Protein AF-A0A9P7CVT8-F1 (afdb_monomer)

InterPro domains:
  IPR009027 Large ribosomal subunit protein bL9/RNase H1, N-terminal [SSF55658] (96-140)
  IPR011320 Ribonuclease H1, N-terminal [PF01693] (97-140)
  IPR037056 Ribonuclease H1, N-terminal domain superfamily [G3DSA:3.40.970.10] (96-141)

Organism: NCBI:txid48579

Secondary structure (DSSP, 8-state):
------PPTT----EEEEESSSS-EEESSPPP---STTS-S--EEEEESSHHHHHHHHGGGGGGGG--TT--HHHHHHHHHT-HHHHHTTTTT-S-EEEEEESSS-EEESSHHHHHHHHTT-SS-EEEEESSHHHHHHHHHTTTTHHHHHHHHHHHHH--PPP--------------------------------------------PPPPP-PPP---------S--PPP-----------SS--PPP------SSS----EEEEETTEEEEEESSPPP----------HHHHHHHHHTTB-HHHHHHHHHHHHH-SSHHHHHHHHHTTT--HHHHHHHHHHHHHHHHHHT-----

Mean predicted aligned error: 20.89 Å

Radius of gyration: 31.44 Å; Cα contacts (8 Å, |Δi|>4): 398; chains: 1; bounding box: 94×64×88 Å

Nearest PDB structures (foldseek):
  3bsu-assembly2_H  TM=9.557E-01  e=1.900E-02  Homo sapiens
  3bsu-assembly2_G  TM=9.493E-01  e=2.014E-02  Homo sapiens
  3bsu-assembly2_F  TM=9.639E-01  e=2.542E-02  Homo sapiens
  3bsu-assembly1_B  TM=9.498E-01  e=2.398E-02  Homo sapiens

Structure (mmCIF, N/CA/C/O backbone):
data_AF-A0A9P7CVT8-F1
#
_entry.id   AF-A0A9P7CVT8-F1
#
loop_
_atom_site.group_PDB
_atom_site.id
_atom_site.type_symbol
_atom_site.label_atom_id
_atom_site.label_alt_id
_atom_site.label_comp_id
_atom_site.label_asym_id
_atom_site.label_entity_id
_atom_site.label_seq_id
_atom_site.pdbx_PDB_ins_code
_atom_site.Cartn_x
_atom_site.Cartn_y
_atom_site.Cartn_z
_atom_site.occupancy
_atom_site.B_iso_or_equiv
_atom_site.auth_seq_id
_atom_site.auth_comp_id
_atom_site.auth_asym_id
_atom_site.auth_atom_id
_atom_site.pdbx_PDB_model_num
ATOM 1 N N . MET A 1 1 ? -44.398 -5.226 -14.275 1.00 36.09 1 MET A N 1
ATOM 2 C CA . MET A 1 1 ? -43.594 -6.266 -13.594 1.00 36.09 1 MET A CA 1
ATOM 3 C C . MET A 1 1 ? -42.337 -5.611 -13.057 1.00 36.09 1 MET A C 1
ATOM 5 O O . MET A 1 1 ? -41.689 -4.913 -13.824 1.00 36.09 1 MET A O 1
ATOM 9 N N . ALA A 1 2 ? -42.010 -5.803 -11.779 1.00 33.91 2 ALA A N 1
ATOM 10 C CA . ALA A 1 2 ? -40.713 -5.409 -11.232 1.00 33.91 2 ALA A CA 1
ATOM 11 C C . ALA A 1 2 ? -39.779 -6.625 -11.277 1.00 33.91 2 ALA A C 1
ATOM 13 O O . ALA A 1 2 ? -40.124 -7.675 -10.735 1.00 33.91 2 ALA A O 1
ATOM 14 N N . LEU A 1 3 ? -38.627 -6.501 -11.938 1.00 33.94 3 LEU A N 1
ATOM 15 C CA . LEU A 1 3 ? -37.598 -7.539 -11.942 1.00 33.94 3 LEU A CA 1
ATOM 16 C C . LEU A 1 3 ? -36.648 -7.293 -10.770 1.00 33.94 3 LEU A C 1
ATOM 18 O O . LEU A 1 3 ? -35.785 -6.423 -10.832 1.00 33.94 3 LEU A O 1
ATOM 22 N N . ALA A 1 4 ? -36.829 -8.054 -9.692 1.00 38.47 4 ALA A N 1
ATOM 23 C CA . ALA A 1 4 ? -35.904 -8.051 -8.568 1.00 38.47 4 ALA A CA 1
ATOM 24 C C . ALA A 1 4 ? -34.605 -8.769 -8.970 1.00 38.47 4 ALA A C 1
ATOM 26 O O . ALA A 1 4 ? -34.565 -9.996 -9.059 1.00 38.47 4 ALA A O 1
ATOM 27 N N . THR A 1 5 ? -33.540 -8.008 -9.220 1.00 38.12 5 THR A N 1
ATOM 28 C CA . THR A 1 5 ? -32.198 -8.554 -9.456 1.00 38.12 5 THR A CA 1
ATOM 29 C C . THR A 1 5 ? -31.646 -9.138 -8.158 1.00 38.12 5 THR A C 1
ATOM 31 O O . THR A 1 5 ? -31.283 -8.400 -7.243 1.00 38.12 5 THR A O 1
ATOM 34 N N . SER A 1 6 ? -31.591 -10.465 -8.062 1.00 38.94 6 SER A N 1
ATOM 35 C CA . SER A 1 6 ? -31.061 -11.166 -6.892 1.00 38.94 6 SER A CA 1
ATOM 36 C C . SER A 1 6 ? -29.534 -11.062 -6.825 1.00 38.94 6 SER A C 1
ATOM 38 O O . SER A 1 6 ? -28.833 -11.771 -7.549 1.00 38.94 6 SER A O 1
ATOM 40 N N . THR A 1 7 ? -29.017 -10.208 -5.941 1.00 38.16 7 THR A N 1
ATOM 41 C CA . THR A 1 7 ? -27.579 -10.113 -5.648 1.00 38.16 7 THR A CA 1
ATOM 42 C C . THR A 1 7 ? -27.036 -11.467 -5.161 1.00 38.16 7 THR A C 1
ATOM 44 O O . THR A 1 7 ? -27.654 -12.076 -4.279 1.00 38.16 7 THR A O 1
ATOM 47 N N . PRO A 1 8 ? -25.897 -11.963 -5.683 1.00 37.97 8 PRO A N 1
ATOM 48 C CA . PRO A 1 8 ? -25.290 -13.193 -5.186 1.00 37.97 8 PRO A CA 1
ATOM 49 C C . PRO A 1 8 ? -24.814 -13.009 -3.738 1.00 37.97 8 PRO A C 1
ATOM 51 O O . PRO A 1 8 ? -24.052 -12.095 -3.429 1.00 37.97 8 PRO A O 1
ATOM 54 N N . ARG A 1 9 ? -25.251 -13.894 -2.835 1.00 42.84 9 ARG A N 1
ATOM 55 C CA . ARG A 1 9 ? -24.761 -13.926 -1.449 1.00 42.84 9 ARG A CA 1
ATOM 56 C C . ARG A 1 9 ? -23.366 -14.552 -1.429 1.00 42.84 9 ARG A C 1
ATOM 58 O O . ARG A 1 9 ? -23.237 -15.713 -1.803 1.00 42.84 9 ARG A O 1
ATOM 65 N N . GLY A 1 10 ? -22.354 -13.831 -0.951 1.00 44.53 10 GLY A N 1
ATOM 66 C CA . GLY A 1 10 ? -21.034 -14.424 -0.702 1.00 44.53 10 GLY A CA 1
ATOM 67 C C . GLY A 1 10 ? -19.908 -13.424 -0.462 1.00 44.53 10 GLY A C 1
ATOM 68 O O . GLY A 1 10 ? -19.069 -13.664 0.398 1.00 44.53 10 GLY A O 1
ATOM 69 N N . GLN A 1 11 ? -19.911 -12.292 -1.168 1.00 47.41 11 GLN A N 1
ATOM 70 C CA . GLN A 1 11 ? -18.905 -11.246 -0.991 1.00 47.41 11 GLN A CA 1
ATOM 71 C C . GLN A 1 11 ? -19.427 -10.191 -0.010 1.00 47.41 11 GLN A C 1
ATOM 73 O O . GLN A 1 11 ? -20.501 -9.627 -0.218 1.00 47.41 11 GLN A O 1
ATOM 78 N N . SER A 1 12 ? -18.694 -9.939 1.073 1.00 58.69 12 SER A N 1
ATOM 79 C CA . SER A 1 12 ? -18.929 -8.779 1.931 1.00 58.69 12 SER A CA 1
ATOM 80 C C . SER A 1 12 ? -18.428 -7.524 1.215 1.00 58.69 12 SER A C 1
ATOM 82 O O . SER A 1 12 ? -17.245 -7.430 0.892 1.00 58.69 12 SER A O 1
ATOM 84 N N . ASP A 1 13 ? -19.316 -6.552 0.980 1.00 81.00 13 ASP A N 1
ATOM 85 C CA . ASP A 1 13 ? -18.962 -5.224 0.454 1.00 81.00 13 ASP A CA 1
ATOM 86 C C . ASP A 1 13 ? -18.220 -4.409 1.535 1.00 81.00 13 ASP A C 1
ATOM 88 O O . ASP A 1 13 ? -18.741 -3.455 2.121 1.00 81.00 13 ASP A O 1
ATOM 92 N N . VAL A 1 14 ? -16.984 -4.812 1.837 1.00 91.75 14 VAL A N 1
ATOM 93 C CA . VAL A 1 14 ? -16.079 -4.062 2.711 1.00 91.75 14 VAL A CA 1
ATOM 94 C C . VAL A 1 14 ? -15.656 -2.761 2.037 1.00 91.75 14 VAL A C 1
ATOM 96 O O . VAL A 1 14 ? -15.278 -2.720 0.869 1.00 91.75 14 VAL A O 1
ATOM 99 N N . HIS A 1 15 ? -15.719 -1.681 2.803 1.00 96.19 15 HIS A N 1
ATOM 100 C CA . HIS A 1 15 ? -15.346 -0.341 2.379 1.00 96.19 15 HIS A CA 1
ATOM 101 C C . HIS A 1 15 ? -14.071 0.090 3.109 1.00 96.19 15 HIS A C 1
ATOM 103 O O . HIS A 1 15 ? -13.857 -0.255 4.269 1.00 96.19 15 HIS A O 1
ATOM 109 N N . TRP A 1 16 ? -13.226 0.871 2.447 1.00 97.38 16 TRP A N 1
ATOM 110 C CA . TRP A 1 16 ? -11.957 1.357 2.983 1.00 97.38 16 TRP A CA 1
ATOM 111 C C . TRP A 1 16 ? -11.974 2.878 3.057 1.00 97.38 16 TRP A C 1
ATOM 113 O O . TRP A 1 16 ? -11.851 3.548 2.033 1.00 97.38 16 TRP A O 1
ATOM 123 N N . ALA A 1 17 ? -12.134 3.422 4.264 1.00 97.94 17 ALA A N 1
ATOM 124 C CA . ALA A 1 17 ? -12.022 4.852 4.527 1.00 97.94 17 ALA A CA 1
ATOM 125 C C . ALA A 1 17 ? -10.543 5.220 4.711 1.00 97.94 17 ALA A C 1
ATOM 127 O O . ALA A 1 17 ? -9.850 4.631 5.541 1.00 97.94 17 ALA A O 1
ATOM 128 N N . ILE A 1 18 ? -10.055 6.183 3.930 1.00 97.75 18 ILE A N 1
ATOM 129 C CA . ILE A 1 18 ? -8.637 6.548 3.854 1.00 97.75 18 ILE A CA 1
ATOM 130 C C . ILE A 1 18 ? -8.454 7.982 4.343 1.00 97.75 18 ILE A C 1
ATOM 132 O O . ILE A 1 18 ? -8.946 8.923 3.717 1.00 97.75 18 ILE A O 1
ATOM 136 N N . ILE A 1 19 ? -7.734 8.139 5.455 1.00 96.62 19 ILE A N 1
ATOM 137 C CA . ILE A 1 19 ? -7.471 9.437 6.087 1.00 96.62 19 ILE A CA 1
ATOM 138 C C . ILE A 1 19 ? -6.036 9.887 5.785 1.00 96.62 19 ILE A C 1
ATOM 140 O O . ILE A 1 19 ? -5.071 9.152 6.012 1.00 96.62 19 ILE A O 1
ATOM 144 N N . GLY A 1 20 ? -5.891 11.122 5.306 1.00 93.75 20 GLY A N 1
ATOM 145 C CA . GLY A 1 20 ? -4.613 11.711 4.901 1.00 93.75 20 GLY A CA 1
ATOM 146 C C . GLY A 1 20 ? -4.034 11.125 3.605 1.00 93.75 20 GLY A C 1
ATOM 147 O O . GLY A 1 20 ? -4.720 10.471 2.823 1.00 93.75 20 GLY A O 1
ATOM 148 N N . GLY A 1 21 ? -2.743 11.376 3.367 1.00 90.75 21 GLY A N 1
ATOM 149 C CA . GLY A 1 21 ? -2.054 10.978 2.134 1.00 90.75 21 GLY A CA 1
ATOM 150 C C . GLY A 1 21 ? -2.404 11.858 0.925 1.00 90.75 21 GLY A C 1
ATOM 151 O O . GLY A 1 21 ? -2.949 12.949 1.075 1.00 90.75 21 GLY A O 1
ATOM 152 N N . GLN A 1 22 ? -2.051 11.399 -0.281 1.00 89.69 22 GLN A N 1
ATOM 153 C CA . GLN A 1 22 ? -2.308 12.136 -1.531 1.00 89.69 22 GLN A CA 1
ATOM 154 C C . GLN A 1 22 ? -3.725 11.925 -2.088 1.00 89.69 22 GLN A C 1
ATOM 156 O O . GLN A 1 22 ? -4.228 12.787 -2.802 1.00 89.69 22 GLN A O 1
ATOM 161 N N . GLN A 1 23 ? -4.356 10.786 -1.781 1.00 91.44 23 GLN A N 1
ATOM 162 C CA . GLN A 1 23 ? -5.662 10.379 -2.317 1.00 91.44 23 GLN A CA 1
ATOM 163 C C . GLN A 1 23 ? -6.601 9.880 -1.192 1.00 91.44 23 GLN A C 1
ATOM 165 O O . GLN A 1 23 ? -6.984 8.707 -1.172 1.00 91.44 23 GLN A O 1
ATOM 170 N N . PRO A 1 24 ? -6.956 10.742 -0.217 1.00 95.88 24 PRO A N 1
ATOM 171 C CA . PRO A 1 24 ? -7.967 10.421 0.791 1.00 95.88 24 PRO A CA 1
ATOM 172 C C . PRO A 1 24 ? -9.334 10.189 0.125 1.00 95.88 24 PRO A C 1
ATOM 174 O O . PRO A 1 24 ? -9.676 10.856 -0.851 1.00 95.88 24 PRO A O 1
ATOM 177 N N . GLY A 1 25 ? -10.118 9.243 0.641 1.00 96.75 25 GLY A N 1
ATOM 178 C CA . GLY A 1 25 ? -11.404 8.864 0.049 1.00 96.75 25 GLY A CA 1
ATOM 179 C C . GLY A 1 25 ? -12.010 7.604 0.664 1.00 96.75 25 GLY A C 1
ATOM 180 O O . GLY A 1 25 ? -11.542 7.124 1.697 1.00 96.75 25 GLY A O 1
ATOM 181 N N . ILE A 1 26 ? -13.042 7.063 0.010 1.00 97.31 26 ILE A N 1
ATOM 182 C CA . ILE A 1 26 ? -13.653 5.768 0.342 1.00 97.31 26 ILE A CA 1
ATOM 183 C C . ILE A 1 26 ? -13.527 4.846 -0.876 1.00 97.31 26 ILE A C 1
ATOM 185 O O . ILE A 1 26 ? -13.948 5.212 -1.972 1.00 97.31 26 ILE A O 1
ATOM 189 N N . TYR A 1 27 ? -12.965 3.655 -0.673 1.00 95.44 27 TYR A N 1
ATOM 190 C CA . TYR A 1 27 ? -12.669 2.667 -1.717 1.00 95.44 27 TYR A CA 1
ATOM 191 C C . TYR A 1 27 ? -13.347 1.322 -1.412 1.00 95.44 27 TYR A C 1
ATOM 193 O O . TYR A 1 27 ? -13.786 1.089 -0.287 1.00 95.44 27 TYR A O 1
ATOM 201 N N . ARG A 1 28 ? -13.432 0.424 -2.403 1.00 93.12 28 ARG A N 1
ATOM 202 C CA . ARG A 1 28 ? -13.915 -0.968 -2.230 1.00 93.12 28 ARG A CA 1
ATOM 203 C C . ARG A 1 28 ? -12.794 -1.987 -2.008 1.00 93.12 28 ARG A C 1
ATOM 205 O O . ARG A 1 28 ? -13.041 -3.107 -1.585 1.00 93.12 28 ARG A O 1
ATOM 212 N N . GLU A 1 29 ? -11.559 -1.591 -2.283 1.00 90.06 29 GLU A N 1
ATOM 213 C CA . GLU A 1 29 ? -10.363 -2.424 -2.173 1.00 90.06 29 GLU A CA 1
ATOM 214 C C . GLU A 1 29 ? -9.358 -1.746 -1.238 1.00 90.06 29 GLU A C 1
ATOM 216 O O . GLU A 1 29 ? -9.406 -0.527 -1.051 1.00 90.06 29 GLU A O 1
ATOM 221 N N . HIS A 1 30 ? -8.458 -2.531 -0.640 1.00 88.75 30 HIS A N 1
ATOM 222 C CA . HIS A 1 30 ? -7.368 -1.990 0.173 1.00 88.75 30 HIS A CA 1
ATOM 223 C C . HIS A 1 30 ? -6.360 -1.286 -0.756 1.00 88.75 30 HIS A C 1
ATOM 225 O O . HIS A 1 30 ? -5.790 -1.952 -1.625 1.00 88.75 30 HIS A O 1
ATOM 231 N N . PRO A 1 31 ? -6.135 0.036 -0.632 1.00 87.12 31 PRO A N 1
ATOM 232 C CA . PRO A 1 31 ? -5.184 0.736 -1.486 1.00 87.12 31 PRO A CA 1
ATOM 233 C C . PRO A 1 31 ? -3.747 0.426 -1.062 1.00 87.12 31 PRO A C 1
ATOM 235 O O . PRO A 1 31 ? -3.426 0.433 0.126 1.00 87.12 31 PRO A O 1
ATOM 238 N N . PHE A 1 32 ? -2.848 0.228 -2.030 1.00 86.44 32 PHE A N 1
ATOM 239 C CA . PHE A 1 32 ? -1.441 -0.056 -1.742 1.00 86.44 32 PHE A CA 1
ATOM 240 C C . PHE A 1 32 ? -0.814 1.018 -0.836 1.00 86.44 32 PHE A C 1
ATOM 242 O O . PHE A 1 32 ? -0.679 2.182 -1.217 1.00 86.44 32 PHE A O 1
ATOM 249 N N . ILE A 1 33 ? -0.402 0.605 0.365 1.00 86.31 33 ILE A N 1
ATOM 250 C CA . ILE A 1 33 ? 0.195 1.466 1.389 1.00 86.31 33 ILE A CA 1
ATOM 251 C C . ILE A 1 33 ? 1.501 0.839 1.869 1.00 86.31 33 ILE A C 1
ATOM 253 O O . ILE A 1 33 ? 1.581 -0.358 2.152 1.00 86.31 33 ILE A O 1
ATOM 257 N N . THR A 1 34 ? 2.543 1.665 1.956 1.00 83.31 34 THR A N 1
ATOM 258 C CA . THR A 1 34 ? 3.871 1.235 2.391 1.00 83.31 34 THR A CA 1
ATOM 259 C C . THR A 1 34 ? 3.871 0.855 3.871 1.00 83.31 34 THR A C 1
ATOM 261 O O . THR A 1 34 ? 3.290 1.529 4.720 1.00 83.31 34 THR A O 1
ATOM 264 N N . GLN A 1 35 ? 4.526 -0.262 4.179 1.00 82.75 35 GLN A N 1
ATOM 265 C CA . GLN A 1 35 ? 4.496 -0.896 5.497 1.00 82.75 35 GLN A CA 1
ATOM 266 C C . GLN A 1 35 ? 5.809 -0.699 6.265 1.00 82.75 35 GLN A C 1
ATOM 268 O O . GLN A 1 35 ? 6.813 -0.239 5.720 1.00 82.75 35 GLN A O 1
ATOM 273 N N . GLY A 1 36 ? 5.830 -1.107 7.536 1.00 79.38 36 GLY A N 1
ATOM 274 C CA . GLY A 1 36 ? 7.050 -1.126 8.344 1.00 79.38 36 GLY A CA 1
ATOM 275 C C . GLY A 1 36 ? 7.325 0.181 9.086 1.00 79.38 36 GLY A C 1
ATOM 276 O O . GLY A 1 36 ? 6.599 1.165 8.974 1.00 79.38 36 GLY A O 1
ATOM 277 N N . LEU A 1 37 ? 8.380 0.180 9.899 1.00 84.75 37 LEU A N 1
ATOM 278 C CA . LEU A 1 37 ? 8.609 1.219 10.913 1.00 84.75 37 LEU A CA 1
ATOM 279 C C . LEU A 1 37 ? 9.014 2.586 10.342 1.00 84.75 37 LEU A C 1
ATOM 281 O O . LEU A 1 37 ? 8.761 3.593 10.988 1.00 84.75 37 LEU A O 1
ATOM 285 N N . GLN A 1 38 ? 9.598 2.612 9.140 1.00 85.88 38 GLN A N 1
ATOM 286 C CA . GLN A 1 38 ? 9.997 3.835 8.425 1.00 85.88 38 GLN A CA 1
ATOM 287 C C . GLN A 1 38 ? 8.963 4.275 7.366 1.00 85.88 38 GLN A C 1
ATOM 289 O O . GLN A 1 38 ? 9.235 5.160 6.559 1.00 85.88 38 GLN A O 1
ATOM 294 N N . SER A 1 39 ? 7.778 3.650 7.331 1.00 88.12 39 SER A N 1
ATOM 295 C CA . SER A 1 39 ? 6.675 4.107 6.472 1.00 88.12 39 SER A CA 1
ATOM 296 C C . SER A 1 39 ? 6.104 5.443 6.975 1.00 88.12 39 SER A C 1
ATOM 298 O O . SER A 1 39 ? 6.069 5.666 8.189 1.00 88.12 39 SER A O 1
ATOM 300 N N . PRO A 1 40 ? 5.608 6.328 6.090 1.00 90.00 40 PRO A N 1
ATOM 301 C CA . PRO A 1 40 ? 4.996 7.589 6.501 1.00 90.00 40 PRO A CA 1
ATOM 302 C C . PRO A 1 40 ? 3.778 7.371 7.412 1.00 90.00 40 PRO A C 1
ATOM 304 O O . PRO A 1 40 ? 3.112 6.335 7.369 1.00 90.00 40 PRO A O 1
ATOM 307 N N . SER A 1 41 ? 3.458 8.366 8.239 1.00 92.19 41 SER A N 1
ATOM 308 C CA . SER A 1 41 ? 2.291 8.350 9.137 1.00 92.19 41 SER A CA 1
ATOM 309 C C . SER A 1 41 ? 0.942 8.267 8.413 1.00 92.19 41 SER A C 1
ATOM 311 O O . SER A 1 41 ? -0.039 7.832 9.009 1.00 92.19 41 SER A O 1
ATOM 313 N N . PHE A 1 42 ? 0.901 8.699 7.150 1.00 93.75 42 PHE A N 1
ATOM 314 C CA . PHE A 1 42 ? -0.294 8.802 6.316 1.00 93.75 42 PHE A CA 1
ATOM 315 C C . PHE A 1 42 ? -0.008 8.281 4.895 1.00 93.75 42 PHE A C 1
ATOM 317 O O . PHE A 1 42 ? 1.128 8.419 4.431 1.00 93.75 42 PHE A O 1
ATOM 324 N N . PRO A 1 43 ? -1.017 7.770 4.164 1.00 95.38 43 PRO A N 1
ATOM 325 C CA . PRO A 1 43 ? -2.415 7.616 4.581 1.00 95.38 43 PRO A CA 1
ATOM 326 C C . PRO A 1 43 ? -2.616 6.538 5.660 1.00 95.38 43 PRO A C 1
ATOM 328 O O . PRO A 1 43 ? -1.819 5.611 5.787 1.00 95.38 43 PRO A O 1
ATOM 331 N N . VAL A 1 44 ? -3.703 6.661 6.423 1.00 96.81 44 VAL A N 1
ATOM 332 C CA . VAL A 1 44 ? -4.187 5.619 7.339 1.00 96.81 44 VAL A CA 1
ATOM 333 C C . VAL A 1 44 ? -5.406 4.945 6.701 1.00 96.81 44 VAL A C 1
ATOM 335 O O . VAL A 1 44 ? -6.381 5.650 6.428 1.00 96.81 44 VAL A O 1
ATOM 338 N N . PRO A 1 45 ? -5.381 3.622 6.454 1.00 97.44 45 PRO A N 1
ATOM 339 C CA . PRO A 1 45 ? -6.523 2.890 5.924 1.00 97.44 45 PRO A CA 1
ATOM 340 C C . PRO A 1 45 ? -7.356 2.276 7.054 1.00 97.44 45 PRO A C 1
ATOM 342 O O . PRO A 1 45 ? -6.816 1.636 7.962 1.00 97.44 45 PRO A O 1
ATOM 345 N N . ILE A 1 46 ? -8.678 2.445 6.992 1.00 97.94 46 ILE A N 1
ATOM 346 C CA . ILE A 1 46 ? -9.623 1.887 7.962 1.00 97.94 46 ILE A CA 1
ATOM 347 C C . ILE A 1 46 ? -10.684 1.054 7.240 1.00 97.94 46 ILE A C 1
ATOM 349 O O . ILE A 1 46 ? -11.420 1.570 6.396 1.00 97.94 46 ILE A O 1
ATOM 353 N N . GLN A 1 47 ? -10.778 -0.229 7.589 1.00 97.12 47 GLN A N 1
ATOM 354 C CA . GLN A 1 47 ? -11.784 -1.129 7.033 1.00 97.12 47 GLN A CA 1
ATOM 355 C C . GLN A 1 47 ? -13.134 -0.929 7.725 1.00 97.12 47 GLN A C 1
ATOM 357 O O . GLN A 1 47 ? -13.222 -0.868 8.951 1.00 97.12 47 GLN A O 1
ATOM 362 N N . CYS A 1 48 ? -14.193 -0.866 6.929 1.00 95.81 48 CYS A N 1
ATOM 363 C CA . CYS A 1 48 ? -15.555 -0.562 7.337 1.00 95.81 48 CYS A CA 1
ATOM 364 C C . CYS A 1 48 ? -16.501 -1.626 6.750 1.00 95.81 48 CYS A C 1
ATOM 366 O O . CYS A 1 48 ? -16.452 -1.864 5.543 1.00 95.81 48 CYS A O 1
ATOM 368 N N . PRO A 1 49 ? -17.383 -2.263 7.543 1.00 93.69 49 PRO A N 1
ATOM 369 C CA . PRO A 1 49 ? -18.293 -3.289 7.031 1.00 93.69 49 PRO A CA 1
ATOM 370 C C . PRO A 1 49 ? -19.495 -2.712 6.264 1.00 93.69 49 PRO A C 1
ATOM 372 O O . PRO A 1 49 ? -20.231 -3.474 5.645 1.00 93.69 49 PRO A O 1
ATOM 375 N N . THR A 1 50 ? -19.710 -1.391 6.300 1.00 94.44 50 THR A N 1
ATOM 376 C CA . THR A 1 50 ? -20.732 -0.689 5.507 1.00 94.44 50 THR A CA 1
ATOM 377 C C . THR A 1 50 ? -20.228 0.680 5.032 1.00 94.44 50 THR A C 1
ATOM 379 O O . THR A 1 50 ? -19.237 1.211 5.551 1.00 94.44 50 THR A O 1
ATOM 382 N N . LEU A 1 51 ? -20.925 1.268 4.054 1.00 95.12 51 LEU A N 1
ATOM 383 C CA . LEU A 1 51 ? -20.609 2.587 3.501 1.00 95.12 51 LEU A CA 1
ATOM 384 C C . LEU A 1 51 ? -20.859 3.721 4.509 1.00 95.12 51 LEU A C 1
ATOM 386 O O . LEU A 1 51 ? -20.093 4.679 4.551 1.00 95.12 51 LEU A O 1
ATOM 390 N N . GLU A 1 52 ? -21.894 3.616 5.341 1.00 95.00 52 GLU A N 1
ATOM 391 C CA . GLU A 1 52 ? -22.256 4.626 6.345 1.00 95.00 52 GLU A CA 1
ATOM 392 C C . GLU A 1 52 ? -21.156 4.748 7.408 1.00 95.00 52 GLU A C 1
ATOM 394 O O . GLU A 1 52 ? -20.751 5.850 7.772 1.00 95.00 52 GLU A O 1
ATOM 399 N N . ILE A 1 53 ? -20.601 3.610 7.837 1.00 95.38 53 ILE A N 1
ATOM 400 C CA . ILE A 1 53 ? -19.466 3.546 8.766 1.00 95.38 53 ILE A CA 1
ATOM 401 C C . ILE A 1 53 ? -18.206 4.153 8.127 1.00 95.38 53 ILE A C 1
ATOM 403 O O . ILE A 1 53 ? -17.476 4.901 8.781 1.00 95.38 53 ILE A O 1
ATOM 407 N N . ALA A 1 54 ? -17.980 3.901 6.832 1.00 96.44 54 ALA A N 1
ATOM 408 C CA . ALA A 1 54 ? -16.891 4.533 6.091 1.00 96.44 54 ALA A CA 1
ATOM 409 C C . ALA A 1 54 ? -17.068 6.057 5.975 1.00 96.44 54 ALA A C 1
ATOM 411 O O . ALA A 1 54 ? -16.088 6.791 6.079 1.00 96.44 54 ALA A O 1
ATOM 412 N N . GLN A 1 55 ? -18.301 6.548 5.815 1.00 97.00 55 GLN A N 1
ATOM 413 C CA . GLN A 1 55 ? -18.621 7.979 5.796 1.00 97.00 55 GLN A CA 1
ATOM 414 C C . GLN A 1 55 ? -18.438 8.638 7.174 1.00 97.00 55 GLN A C 1
ATOM 416 O O . GLN A 1 55 ? -17.856 9.722 7.243 1.00 97.00 55 GLN A O 1
ATOM 421 N N . GLU A 1 56 ? -18.856 7.984 8.267 1.00 95.88 56 GLU A N 1
ATOM 422 C CA . GLU A 1 56 ? -18.657 8.476 9.642 1.00 95.88 56 GLU A CA 1
ATOM 423 C C . GLU A 1 56 ? -17.161 8.632 9.967 1.00 95.88 56 GLU A C 1
ATOM 425 O O . GLU A 1 56 ? -16.734 9.674 10.470 1.00 95.88 56 GLU A O 1
ATOM 430 N N . ILE A 1 57 ? -16.339 7.640 9.599 1.00 96.69 57 ILE A N 1
ATOM 431 C CA . ILE A 1 57 ? -14.877 7.713 9.744 1.00 96.69 57 ILE A CA 1
ATOM 432 C C . ILE A 1 57 ? -14.286 8.783 8.815 1.00 96.69 57 ILE A C 1
ATOM 434 O O . ILE A 1 57 ? -13.454 9.583 9.248 1.00 96.69 57 ILE A O 1
ATOM 438 N N . TYR A 1 58 ? -14.712 8.841 7.550 1.00 97.44 58 TYR A N 1
ATOM 439 C CA . TYR A 1 58 ? -14.154 9.777 6.572 1.00 97.44 58 TYR A CA 1
ATOM 440 C C . TYR A 1 58 ? -14.447 11.251 6.905 1.00 97.44 58 TYR A C 1
ATOM 442 O O . TYR A 1 58 ? -13.645 12.120 6.568 1.00 97.44 58 TYR A O 1
ATOM 450 N N . ALA A 1 59 ? -15.506 11.562 7.662 1.00 96.38 59 ALA A N 1
ATOM 451 C CA . ALA A 1 59 ? -15.747 12.915 8.179 1.00 96.38 59 ALA A CA 1
ATOM 452 C C . ALA A 1 59 ? -14.572 13.467 9.026 1.00 96.38 59 ALA A C 1
ATOM 454 O O . ALA A 1 59 ? -14.347 14.683 9.086 1.00 96.38 59 ALA A O 1
ATOM 455 N N . LEU A 1 60 ? -13.760 12.587 9.627 1.00 95.62 60 LEU A N 1
ATOM 456 C CA . LEU A 1 60 ? -12.549 12.944 10.377 1.00 95.62 60 LEU A CA 1
ATOM 457 C C . LEU A 1 60 ? -11.386 13.408 9.487 1.00 95.62 60 LEU A C 1
ATOM 459 O O . LEU A 1 60 ? -10.421 13.965 10.009 1.00 95.62 60 LEU A O 1
ATOM 463 N N . GLN A 1 61 ? -11.480 13.268 8.158 1.00 96.44 61 GLN A N 1
ATOM 464 C CA . GLN A 1 61 ? -10.543 13.869 7.198 1.00 96.44 61 GLN A CA 1
ATOM 465 C C . GLN A 1 61 ? -10.433 15.395 7.386 1.00 96.44 61 GLN A C 1
ATOM 467 O O . GLN A 1 61 ? -9.379 15.977 7.135 1.00 96.44 61 GLN A O 1
ATOM 472 N N . SER A 1 62 ? -11.476 16.041 7.922 1.00 95.75 62 SER A N 1
ATOM 473 C CA . SER A 1 62 ? -11.457 17.446 8.356 1.00 95.75 62 SER A CA 1
ATOM 474 C C . SER A 1 62 ? -10.345 17.780 9.369 1.00 95.75 62 SER A C 1
ATOM 476 O O . SER A 1 62 ? -9.860 18.911 9.401 1.00 95.75 62 SER A O 1
ATOM 478 N N . LEU A 1 63 ? -9.877 16.806 10.161 1.00 94.12 63 LEU A N 1
ATOM 479 C CA . LEU A 1 63 ? -8.766 16.981 11.102 1.00 94.12 63 LEU A CA 1
ATOM 480 C C . LEU A 1 63 ? -7.405 17.121 10.399 1.00 94.12 63 LEU A C 1
ATOM 482 O O . LEU A 1 63 ? -6.488 17.684 10.995 1.00 94.12 63 LEU A O 1
ATOM 486 N N . MET A 1 64 ? -7.270 16.698 9.134 1.00 94.12 64 MET A N 1
ATOM 487 C CA . MET A 1 64 ? -6.030 16.872 8.358 1.00 94.12 64 MET A CA 1
ATOM 488 C C . MET A 1 64 ? -5.669 18.342 8.145 1.00 94.12 64 MET A C 1
ATOM 490 O O . MET A 1 64 ? -4.491 18.665 8.055 1.00 94.12 64 MET A O 1
ATOM 494 N N . ALA A 1 65 ? -6.646 19.255 8.172 1.00 92.50 65 ALA A N 1
ATOM 495 C CA . ALA A 1 65 ? -6.390 20.696 8.109 1.00 92.50 65 ALA A CA 1
ATOM 496 C C . ALA A 1 65 ? -5.578 21.234 9.311 1.00 92.50 65 ALA A C 1
ATOM 498 O O . ALA A 1 65 ? -5.106 22.367 9.273 1.00 92.50 65 ALA A O 1
ATOM 499 N N . LYS A 1 66 ? -5.415 20.436 10.378 1.00 91.88 66 LYS A N 1
ATOM 500 C CA . LYS A 1 66 ? -4.616 20.757 11.572 1.00 91.88 66 LYS A CA 1
ATOM 501 C C . LYS A 1 66 ? -3.223 20.110 11.574 1.00 91.88 66 LYS A C 1
ATOM 503 O O . LYS A 1 66 ? -2.467 20.348 12.510 1.00 91.88 66 LYS A O 1
ATOM 508 N N . ILE A 1 67 ? -2.888 19.283 10.579 1.00 92.88 67 ILE A N 1
ATOM 509 C CA . ILE A 1 67 ? -1.635 18.517 10.526 1.00 92.88 67 ILE A CA 1
ATOM 510 C C . ILE A 1 67 ? -0.773 19.043 9.372 1.00 92.88 67 ILE A C 1
ATOM 512 O O . ILE A 1 67 ? -1.107 18.855 8.204 1.00 92.88 67 ILE A O 1
ATOM 516 N N . SER A 1 68 ? 0.345 19.705 9.696 1.00 87.06 68 SER A N 1
ATOM 517 C CA . SER A 1 68 ? 1.340 20.099 8.685 1.00 87.06 68 SER A CA 1
ATOM 518 C C . SER A 1 68 ? 2.160 18.894 8.217 1.00 87.06 68 SER A C 1
ATOM 520 O O . SER A 1 68 ? 2.276 17.897 8.928 1.00 87.06 68 SER A O 1
ATOM 522 N N . LYS A 1 69 ? 2.795 19.007 7.045 1.00 83.62 69 LYS A N 1
ATOM 523 C CA . LYS A 1 69 ? 3.721 17.988 6.517 1.00 83.62 69 LYS A CA 1
ATOM 524 C C . LYS A 1 69 ? 4.944 17.778 7.414 1.00 83.62 69 LYS A C 1
ATOM 526 O O . LYS A 1 69 ? 5.459 16.669 7.478 1.00 83.62 69 LYS A O 1
ATOM 531 N N . ASP A 1 70 ? 5.367 18.832 8.104 1.00 86.31 70 ASP A N 1
ATOM 532 C CA . ASP A 1 70 ? 6.564 18.869 8.954 1.00 86.31 70 ASP A CA 1
ATOM 533 C C . ASP A 1 70 ? 6.268 18.485 10.419 1.00 86.31 70 ASP A C 1
ATOM 535 O O . ASP A 1 70 ? 7.156 18.508 11.267 1.00 86.31 70 ASP A O 1
ATOM 539 N N . MET A 1 71 ? 5.008 18.155 10.732 1.00 91.38 71 MET A N 1
ATOM 540 C CA . MET A 1 71 ? 4.563 17.769 12.071 1.00 91.38 71 MET A CA 1
ATOM 541 C C . MET A 1 71 ? 5.059 16.361 12.426 1.00 91.38 71 MET A C 1
ATOM 543 O O . MET A 1 71 ? 4.907 15.424 11.638 1.00 91.38 71 MET A O 1
ATOM 547 N N . SER A 1 72 ? 5.611 16.176 13.629 1.00 93.50 72 SER A N 1
ATOM 548 C CA . SER A 1 72 ? 6.099 14.860 14.049 1.00 93.50 72 SER A CA 1
ATOM 549 C C . SER A 1 72 ? 4.948 13.852 14.230 1.00 93.50 72 SER A C 1
ATOM 551 O O . SER A 1 72 ? 3.812 14.243 14.521 1.00 93.50 72 SER A O 1
ATOM 553 N N . PRO A 1 73 ? 5.211 12.531 14.148 1.00 93.38 73 PRO A N 1
ATOM 554 C CA . PRO A 1 73 ? 4.181 11.515 14.379 1.00 93.38 73 PRO A CA 1
ATOM 555 C C . PRO A 1 73 ? 3.500 11.618 15.755 1.00 93.38 73 PRO A C 1
ATOM 557 O O . PRO A 1 73 ? 2.331 11.266 15.889 1.00 93.38 73 PRO A O 1
ATOM 560 N N . ILE A 1 74 ? 4.193 12.117 16.784 1.00 93.88 74 ILE A N 1
ATOM 561 C CA . ILE A 1 74 ? 3.606 12.288 18.122 1.00 93.88 74 ILE A CA 1
ATOM 562 C C . ILE A 1 74 ? 2.578 13.427 18.113 1.00 93.88 74 ILE A C 1
ATOM 564 O O . ILE A 1 74 ? 1.460 13.253 18.591 1.00 93.88 74 ILE A O 1
ATOM 568 N N . GLU A 1 75 ? 2.926 14.572 17.527 1.00 94.56 75 GLU A N 1
ATOM 569 C CA . GLU A 1 75 ? 2.032 15.732 17.419 1.00 94.56 75 GLU A CA 1
ATOM 570 C C . GLU A 1 75 ? 0.824 15.418 16.523 1.00 94.56 75 GLU A C 1
ATOM 572 O O . GLU A 1 75 ? -0.316 15.689 16.903 1.00 94.56 75 GLU A O 1
ATOM 577 N N . ALA A 1 76 ? 1.050 14.747 15.389 1.00 94.19 76 ALA A N 1
ATOM 578 C CA . ALA A 1 76 ? -0.011 14.287 14.495 1.00 94.19 76 ALA A CA 1
ATOM 579 C C . ALA A 1 76 ? -0.967 13.295 15.187 1.00 94.19 76 ALA A C 1
ATOM 581 O O . ALA A 1 76 ? -2.184 13.388 15.021 1.00 94.19 76 ALA A O 1
ATOM 582 N N . GLY A 1 77 ? -0.443 12.381 16.014 1.00 94.06 77 GLY A N 1
ATOM 583 C CA . GLY A 1 77 ? -1.255 11.502 16.861 1.00 94.06 77 GLY A CA 1
ATOM 584 C C . GLY A 1 77 ? -2.054 12.272 17.920 1.00 94.06 77 GLY A C 1
ATOM 585 O O . GLY A 1 77 ? -3.235 11.992 18.134 1.00 94.06 77 GLY A O 1
ATOM 586 N N . GLN A 1 78 ? -1.456 13.299 18.530 1.00 94.31 78 GLN A N 1
ATOM 587 C CA . GLN A 1 78 ? -2.097 14.131 19.552 1.00 94.31 78 GLN A CA 1
ATOM 588 C C . GLN A 1 78 ? -3.272 14.964 19.001 1.00 94.31 78 GLN A C 1
ATOM 590 O O . GLN A 1 78 ? -4.250 15.186 19.721 1.00 94.31 78 GLN A O 1
ATOM 595 N N . VAL A 1 79 ? -3.246 15.359 17.720 1.00 95.81 79 VAL A N 1
ATOM 596 C CA . VAL A 1 79 ? -4.393 16.000 17.037 1.00 95.81 79 VAL A CA 1
ATOM 597 C C . VAL A 1 79 ? -5.625 15.084 17.011 1.00 95.81 79 VAL A C 1
ATOM 599 O O . VAL A 1 79 ? -6.745 15.563 17.198 1.00 95.81 79 VAL A O 1
ATOM 602 N N . PHE A 1 80 ? -5.446 13.767 16.854 1.00 95.31 80 PHE A N 1
ATOM 603 C CA . PHE A 1 80 ? -6.541 12.801 17.009 1.00 95.31 80 PHE A CA 1
ATOM 604 C C . PHE A 1 80 ? -6.886 12.558 18.477 1.00 95.31 80 PHE A C 1
ATOM 606 O O . PHE A 1 80 ? -8.062 12.603 18.836 1.00 95.31 80 PHE A O 1
ATOM 613 N N . ARG A 1 81 ? -5.878 12.359 19.338 1.00 94.44 81 ARG A N 1
ATOM 614 C CA . ARG A 1 81 ? -6.064 12.060 20.770 1.00 94.44 81 ARG A CA 1
ATOM 615 C C . ARG A 1 81 ? -6.846 13.135 21.530 1.00 94.44 81 ARG A C 1
ATOM 617 O O . ARG A 1 81 ? -7.531 12.815 22.496 1.00 94.44 81 ARG A O 1
ATOM 624 N N . THR A 1 82 ? -6.760 14.391 21.095 1.00 94.44 82 THR A N 1
ATOM 625 C CA . THR A 1 82 ? -7.477 15.538 21.683 1.00 94.44 82 THR A CA 1
ATOM 626 C C . THR A 1 82 ? -8.796 15.881 20.979 1.00 94.44 82 THR A C 1
ATOM 628 O O . THR A 1 82 ? -9.549 16.728 21.460 1.00 94.44 82 THR A O 1
ATOM 631 N N . SER A 1 83 ? -9.118 15.233 19.855 1.00 95.75 83 SER A N 1
ATOM 632 C CA . SER A 1 83 ? -10.334 15.511 19.088 1.00 95.75 83 SER A CA 1
ATOM 633 C C . SER A 1 83 ? -11.529 14.749 19.656 1.00 95.75 83 SER A C 1
ATOM 635 O O . SER A 1 83 ? -11.625 13.532 19.501 1.00 95.75 83 SER A O 1
ATOM 637 N N . ASN A 1 84 ? -12.488 15.461 20.262 1.00 94.88 84 ASN A N 1
ATOM 638 C CA . ASN A 1 84 ? -13.696 14.840 20.819 1.00 94.88 84 ASN A CA 1
ATOM 639 C C . ASN A 1 84 ? -14.445 13.978 19.784 1.00 94.88 84 ASN A C 1
ATOM 641 O O . ASN A 1 84 ? -14.883 12.881 20.113 1.00 94.88 84 ASN A O 1
ATOM 645 N N . THR A 1 85 ? -14.510 14.410 18.519 1.00 93.81 85 THR A N 1
ATOM 646 C CA . THR A 1 85 ? -15.115 13.629 17.427 1.00 93.81 85 THR A CA 1
ATOM 647 C C . THR A 1 85 ? -14.413 12.280 17.236 1.00 93.81 85 THR A C 1
ATOM 649 O O . THR A 1 85 ? -15.080 11.256 17.148 1.00 93.81 85 THR A O 1
ATOM 652 N N . ALA A 1 86 ? -13.075 12.242 17.268 1.00 93.69 86 ALA A N 1
ATOM 653 C CA . ALA A 1 86 ? -12.306 10.997 17.162 1.00 93.69 86 ALA A CA 1
ATOM 654 C C . ALA A 1 86 ? -12.365 10.124 18.437 1.00 93.69 86 ALA A C 1
ATOM 656 O O . ALA A 1 86 ? -12.058 8.934 18.386 1.00 93.69 86 ALA A O 1
ATOM 657 N N . ILE A 1 87 ? -12.755 10.687 19.585 1.00 93.56 87 ILE A N 1
ATOM 658 C CA . ILE A 1 87 ? -12.957 9.944 20.842 1.00 93.56 87 ILE A CA 1
ATOM 659 C C . ILE A 1 87 ? -14.332 9.246 20.874 1.00 93.56 87 ILE A C 1
ATOM 661 O O . ILE A 1 87 ? -14.464 8.200 21.517 1.00 93.56 87 ILE A O 1
ATOM 665 N N . ILE A 1 88 ? -15.349 9.810 20.207 1.00 92.94 88 ILE A N 1
ATOM 666 C CA . ILE A 1 88 ? -16.738 9.307 20.235 1.00 92.94 88 ILE A CA 1
ATOM 667 C C . ILE A 1 88 ? -17.155 8.500 18.996 1.00 92.94 88 ILE A C 1
ATOM 669 O O . ILE A 1 88 ? -18.028 7.645 19.130 1.00 92.94 88 ILE A O 1
ATOM 673 N N . VAL A 1 89 ? -16.540 8.744 17.831 1.00 93.19 89 VAL A N 1
ATOM 674 C CA . VAL A 1 89 ? -16.805 8.039 16.557 1.00 93.19 89 VAL A CA 1
ATOM 675 C C . VAL A 1 89 ? -16.835 6.517 16.748 1.00 93.19 89 VAL A C 1
ATOM 677 O O . VAL A 1 89 ? -15.931 5.945 17.364 1.00 93.19 89 VAL A O 1
ATOM 680 N N . LEU A 1 90 ? -17.903 5.870 16.271 1.00 91.00 90 LEU A N 1
ATOM 681 C CA . LEU A 1 90 ? -18.188 4.429 16.394 1.00 91.00 90 LEU A CA 1
ATOM 682 C C . LEU A 1 90 ? -18.121 3.817 17.814 1.00 91.00 90 LEU A C 1
ATOM 684 O O . LEU A 1 90 ? -18.321 2.614 17.984 1.00 91.00 90 LEU A O 1
ATOM 688 N N . ARG A 1 91 ? -17.890 4.602 18.874 1.00 86.81 91 ARG A N 1
ATOM 689 C CA . ARG A 1 91 ? -17.709 4.090 20.242 1.00 86.81 91 ARG A CA 1
ATOM 690 C C . ARG A 1 91 ? -18.896 3.273 20.792 1.00 86.81 91 ARG A C 1
ATOM 692 O O . ARG A 1 91 ? -18.625 2.353 21.562 1.00 86.81 91 ARG A O 1
ATOM 699 N N . PRO A 1 92 ? -20.174 3.554 20.456 1.00 86.38 92 PRO A N 1
ATOM 700 C CA . PRO A 1 92 ? -21.286 2.692 20.855 1.00 86.38 92 PRO A CA 1
ATOM 701 C C . PRO A 1 92 ? -21.577 1.555 19.856 1.00 86.38 92 PRO A C 1
ATOM 703 O O . PRO A 1 92 ? -22.413 0.711 20.163 1.00 86.38 92 PRO A O 1
ATOM 706 N N . THR A 1 93 ? -20.938 1.521 18.676 1.00 88.38 93 THR A N 1
ATOM 707 C CA . THR A 1 93 ? -21.234 0.542 17.610 1.00 88.38 93 THR A CA 1
ATOM 708 C C . THR A 1 93 ? -20.193 -0.570 17.477 1.00 88.38 93 THR A C 1
ATOM 710 O O . THR A 1 93 ? -20.555 -1.664 17.048 1.00 88.38 93 THR A O 1
ATOM 713 N N . VAL A 1 94 ? -18.929 -0.347 17.867 1.00 91.25 94 VAL A N 1
ATOM 714 C CA . VAL A 1 94 ? -17.859 -1.361 17.762 1.00 91.25 94 VAL A CA 1
ATOM 715 C C . VAL A 1 94 ? -17.250 -1.740 19.113 1.00 91.25 94 VAL A C 1
ATOM 717 O O . VAL A 1 94 ? -17.015 -0.905 19.982 1.00 91.25 94 VAL A O 1
ATOM 720 N N . ALA A 1 95 ? -16.907 -3.021 19.274 1.00 91.06 95 ALA A N 1
ATOM 721 C CA . ALA A 1 95 ? -16.311 -3.576 20.497 1.00 91.06 95 ALA A CA 1
ATOM 722 C C . ALA A 1 95 ? -14.801 -3.267 20.663 1.00 91.06 95 ALA A C 1
ATOM 724 O O . ALA A 1 95 ? -14.089 -3.974 21.389 1.00 91.06 95 ALA A O 1
ATOM 725 N N . GLY A 1 96 ? -14.297 -2.248 19.965 1.00 94.19 96 GLY A N 1
ATOM 726 C CA . GLY A 1 96 ? -12.896 -1.836 19.904 1.00 94.19 96 GLY A CA 1
ATOM 727 C C . GLY A 1 96 ? -12.312 -1.875 18.490 1.00 94.19 96 GLY A C 1
ATOM 728 O O . GLY A 1 96 ? -12.921 -2.393 17.561 1.00 94.19 96 GLY A O 1
ATOM 729 N N . PHE A 1 97 ? -11.107 -1.328 18.358 1.00 97.94 97 PHE A N 1
ATOM 730 C CA . PHE A 1 97 ? -10.396 -1.153 17.092 1.00 97.94 97 PHE A CA 1
ATOM 731 C C . PHE A 1 97 ? -9.116 -1.985 17.122 1.00 97.94 97 PHE A C 1
ATOM 733 O O . PHE A 1 97 ? -8.419 -2.019 18.141 1.00 97.94 97 PHE A O 1
ATOM 740 N N . TYR A 1 98 ? -8.803 -2.652 16.019 1.00 98.12 98 TYR A N 1
ATOM 741 C CA . TYR A 1 98 ? -7.675 -3.566 15.891 1.00 98.12 98 TYR A CA 1
ATOM 742 C C . TYR A 1 98 ? -6.704 -2.996 14.861 1.00 98.12 98 TYR A C 1
ATOM 744 O O . TYR A 1 98 ? -7.018 -2.924 13.679 1.00 98.12 98 TYR A O 1
ATOM 752 N N . ILE A 1 99 ? -5.542 -2.531 15.307 1.00 97.75 99 ILE A N 1
ATOM 753 C CA . ILE A 1 99 ? -4.572 -1.841 14.459 1.00 97.75 99 ILE A CA 1
ATOM 754 C C . ILE A 1 99 ? -3.468 -2.811 14.063 1.00 97.75 99 ILE A C 1
ATOM 756 O O . ILE A 1 99 ? -2.874 -3.431 14.942 1.00 97.75 99 ILE A O 1
ATOM 760 N N . VAL A 1 100 ? -3.141 -2.871 12.774 1.00 96.75 100 VAL A N 1
ATOM 761 C CA . VAL A 1 100 ? -2.005 -3.601 12.199 1.00 96.75 100 VAL A CA 1
ATOM 762 C C . VAL A 1 100 ? -1.054 -2.584 11.564 1.00 96.75 100 VAL A C 1
ATOM 764 O O . VAL A 1 100 ? -1.356 -1.996 10.529 1.00 96.75 100 VAL A O 1
ATOM 767 N N . VAL A 1 101 ? 0.108 -2.364 12.179 1.00 95.44 101 VAL A N 1
ATOM 768 C CA . VAL A 1 101 ? 1.189 -1.513 11.633 1.00 95.44 101 VAL A CA 1
ATOM 769 C C . VAL A 1 101 ? 2.149 -2.339 10.768 1.00 95.44 101 VAL A C 1
ATOM 771 O O . VAL A 1 101 ? 2.741 -1.818 9.822 1.00 95.44 101 VAL A O 1
ATOM 774 N N . ILE A 1 102 ? 2.296 -3.632 11.076 1.00 94.31 102 ILE A N 1
ATOM 775 C CA . ILE A 1 102 ? 3.062 -4.611 10.291 1.00 94.31 102 ILE A CA 1
ATOM 776 C C . ILE A 1 102 ? 2.250 -5.911 10.233 1.00 94.31 102 ILE A C 1
ATOM 778 O O . ILE A 1 102 ? 1.913 -6.459 11.283 1.00 94.31 102 ILE A O 1
ATOM 782 N N . GLY A 1 103 ? 1.950 -6.377 9.023 1.00 93.44 103 GLY A N 1
ATOM 783 C CA . GLY A 1 103 ? 1.083 -7.514 8.695 1.00 93.44 103 GLY A CA 1
ATOM 784 C C . GLY A 1 103 ? 0.765 -7.497 7.193 1.00 93.44 103 GLY A C 1
ATOM 785 O O . GLY A 1 103 ? 1.172 -6.555 6.517 1.00 93.44 103 GLY A O 1
ATOM 786 N N . TYR A 1 104 ? 0.052 -8.493 6.656 1.00 92.94 104 TYR A N 1
ATOM 787 C CA . TYR A 1 104 ? -0.177 -8.618 5.204 1.00 92.94 104 TYR A CA 1
ATOM 788 C C . TYR A 1 104 ? -0.806 -7.360 4.590 1.00 92.94 104 TYR A C 1
ATOM 790 O O . TYR A 1 104 ? -0.266 -6.815 3.628 1.00 92.94 104 TYR A O 1
ATOM 798 N N . GLN A 1 105 ? -1.876 -6.846 5.198 1.00 93.94 105 GLN A N 1
ATOM 799 C CA . GLN A 1 105 ? -2.411 -5.511 4.953 1.00 93.94 105 GLN A CA 1
ATOM 800 C C . GLN A 1 105 ? -2.361 -4.695 6.253 1.00 93.94 105 GLN A C 1
ATOM 802 O O . GLN A 1 105 ? -2.998 -5.036 7.255 1.00 93.94 105 GLN A O 1
ATOM 807 N N . CYS A 1 106 ? -1.606 -3.594 6.252 1.00 95.12 106 CYS A N 1
ATOM 808 C CA . CYS A 1 106 ? -1.601 -2.647 7.365 1.00 95.12 106 CYS A CA 1
ATOM 809 C C . CYS A 1 106 ? -2.897 -1.814 7.382 1.00 95.12 106 CYS A C 1
ATOM 811 O O . CYS A 1 106 ? -3.474 -1.532 6.332 1.00 95.12 106 CYS A O 1
ATOM 813 N N . GLY A 1 107 ? -3.360 -1.416 8.567 1.00 96.56 107 GLY A N 1
ATOM 814 C CA . GLY A 1 107 ? -4.567 -0.604 8.727 1.00 96.56 107 GLY A CA 1
ATOM 815 C C . GLY A 1 107 ? -5.230 -0.716 10.092 1.00 96.56 107 GLY A C 1
ATOM 816 O O . GLY A 1 107 ? -4.660 -1.263 11.036 1.00 96.56 107 GLY A O 1
ATOM 817 N N . ILE A 1 108 ? -6.444 -0.178 10.187 1.00 97.88 108 ILE A N 1
ATOM 818 C CA . ILE A 1 108 ? -7.326 -0.283 11.352 1.00 97.88 108 ILE A CA 1
ATOM 819 C C . ILE A 1 108 ? -8.566 -1.092 10.952 1.00 97.88 108 ILE A C 1
ATOM 821 O O . ILE A 1 108 ? -9.248 -0.761 9.986 1.00 97.88 108 ILE A O 1
ATOM 825 N N . TYR A 1 109 ? -8.863 -2.135 11.720 1.00 97.56 109 TYR A N 1
ATOM 826 C CA . TYR A 1 109 ? -9.974 -3.063 11.520 1.00 97.56 109 TYR A CA 1
ATOM 827 C C . TYR A 1 109 ? -10.986 -2.929 12.664 1.00 97.56 109 TYR A C 1
ATOM 829 O O . TYR A 1 109 ? -10.609 -2.674 13.813 1.00 97.56 109 TYR A O 1
ATOM 837 N N . LEU A 1 110 ? -12.274 -3.114 12.364 1.00 96.31 110 LEU A N 1
ATOM 838 C CA . LEU A 1 110 ? -13.366 -3.019 13.347 1.00 96.31 110 LEU A CA 1
ATOM 839 C C . LEU A 1 110 ? -13.767 -4.383 13.945 1.00 96.31 110 LEU A C 1
ATOM 841 O O . LEU A 1 110 ? -14.463 -4.434 14.958 1.00 96.31 110 LEU A O 1
ATOM 845 N N . SER A 1 111 ? -13.282 -5.484 13.363 1.00 95.12 111 SER A N 1
ATOM 846 C CA . SER A 1 111 ? -13.425 -6.850 13.876 1.00 95.12 111 SER A CA 1
ATOM 847 C C . SER A 1 111 ? -12.065 -7.465 14.201 1.00 95.12 111 SER A C 1
ATOM 849 O O . SER A 1 111 ? -11.038 -7.077 13.639 1.00 95.12 111 SER A O 1
ATOM 851 N N . TRP A 1 112 ? -12.060 -8.487 15.063 1.00 94.94 112 TRP A N 1
ATOM 852 C CA . TRP A 1 112 ? -10.891 -9.359 15.193 1.00 94.94 112 TRP A CA 1
ATOM 853 C C . TRP A 1 112 ? -10.687 -10.209 13.936 1.00 94.94 112 TRP A C 1
ATOM 855 O O . TRP A 1 112 ? -9.552 -10.366 13.513 1.00 94.94 112 TRP A O 1
ATOM 865 N N . HIS A 1 113 ? -11.763 -10.703 13.318 1.00 95.00 113 HIS A N 1
ATOM 866 C CA . HIS A 1 113 ? -11.688 -11.643 12.194 1.00 95.00 113 HIS A CA 1
ATOM 867 C C . HIS A 1 113 ? -10.900 -11.071 11.001 1.00 95.00 113 HIS A C 1
ATOM 869 O O . HIS A 1 113 ? -9.990 -11.716 10.484 1.00 95.00 113 HIS A O 1
ATOM 875 N N . ASP A 1 114 ? -11.170 -9.814 10.644 1.00 94.19 114 ASP A N 1
ATOM 876 C CA . ASP A 1 114 ? -10.492 -9.121 9.541 1.00 94.19 114 ASP A CA 1
ATOM 877 C C . ASP A 1 114 ? -9.039 -8.716 9.887 1.00 94.19 114 ASP A C 1
ATOM 879 O O . ASP A 1 114 ? -8.185 -8.574 9.010 1.00 94.19 114 ASP A O 1
ATOM 883 N N . CYS A 1 115 ? -8.730 -8.568 11.180 1.00 96.25 115 CYS A N 1
ATOM 884 C CA . CYS A 1 115 ? -7.368 -8.353 11.676 1.00 96.25 115 CYS A CA 1
ATOM 885 C C . CYS A 1 115 ? -6.553 -9.661 11.694 1.00 96.25 115 CYS A C 1
ATOM 887 O O . CYS A 1 115 ? -5.378 -9.676 11.331 1.00 96.25 115 CYS A O 1
ATOM 889 N N . GLU A 1 116 ? -7.179 -10.772 12.090 1.00 96.44 116 GLU A N 1
ATOM 890 C CA . GLU A 1 116 ? -6.559 -12.082 12.302 1.00 96.44 116 GLU A CA 1
ATOM 891 C C . GLU A 1 116 ? -5.907 -12.623 11.027 1.00 96.44 116 GLU A C 1
ATOM 893 O O . GLU A 1 116 ? -4.744 -13.034 11.060 1.00 96.44 116 GLU A O 1
ATOM 898 N N . VAL A 1 117 ? -6.600 -12.528 9.887 1.00 95.25 117 VAL A N 1
ATOM 899 C CA . VAL A 1 117 ? -6.063 -12.908 8.566 1.00 95.25 117 VAL A CA 1
ATOM 900 C C . VAL A 1 117 ? -4.853 -12.066 8.140 1.00 95.25 117 VAL A C 1
ATOM 902 O O . VAL A 1 117 ? -4.044 -12.512 7.332 1.00 95.25 117 VAL A O 1
ATOM 905 N N . ASN A 1 118 ? -4.686 -10.870 8.711 1.00 94.62 118 ASN A N 1
ATOM 906 C CA . ASN A 1 118 ? -3.600 -9.948 8.386 1.00 94.62 118 ASN A CA 1
ATOM 907 C C . ASN A 1 118 ? -2.362 -10.094 9.282 1.00 94.62 118 ASN A C 1
ATOM 909 O O . ASN A 1 118 ? -1.296 -9.586 8.929 1.00 94.62 118 ASN A O 1
ATOM 913 N N . VAL A 1 119 ? -2.464 -10.810 10.407 1.00 94.94 119 VAL A N 1
ATOM 914 C CA . VAL A 1 119 ? -1.341 -11.048 11.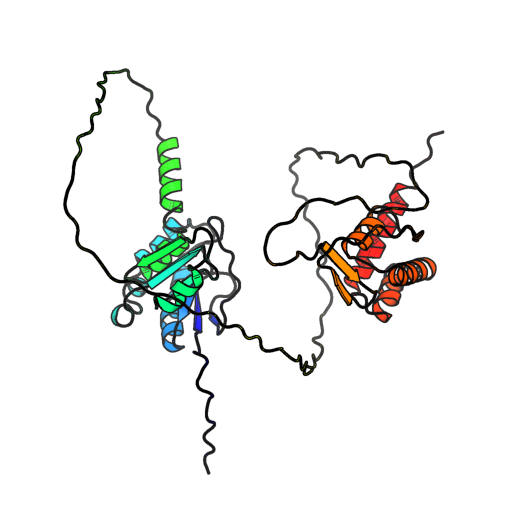337 1.00 94.94 119 VAL A CA 1
ATOM 915 C C . VAL A 1 119 ? -0.934 -12.520 11.439 1.00 94.94 119 VAL A C 1
ATOM 917 O O . VAL A 1 119 ? 0.221 -12.814 11.748 1.00 94.94 119 VAL A O 1
ATOM 920 N N . THR A 1 120 ? -1.845 -13.455 11.163 1.00 93.50 120 THR A N 1
ATOM 921 C CA . THR A 1 120 ? -1.605 -14.898 11.313 1.00 93.50 120 THR A CA 1
ATOM 922 C C . THR A 1 120 ? -0.660 -15.413 10.231 1.00 93.50 120 THR A C 1
ATOM 924 O O . THR A 1 120 ? -0.905 -15.227 9.048 1.00 93.50 120 THR A O 1
ATOM 927 N N . GLY A 1 121 ? 0.442 -16.057 10.628 1.00 91.62 121 GLY A N 1
ATOM 928 C CA . GLY A 1 121 ? 1.484 -16.534 9.704 1.00 91.62 121 GLY A CA 1
ATOM 929 C C . GLY A 1 121 ? 2.457 -15.454 9.209 1.00 91.62 121 GLY A C 1
ATOM 930 O O . GLY A 1 121 ? 3.504 -15.793 8.657 1.00 91.62 121 GLY A O 1
ATOM 931 N N . TYR A 1 122 ? 2.184 -14.170 9.462 1.00 90.94 122 TYR A N 1
ATOM 932 C CA . TYR A 1 122 ? 3.108 -13.089 9.124 1.00 90.94 122 TYR A CA 1
ATOM 933 C C . TYR A 1 122 ? 4.377 -13.150 9.996 1.00 90.94 122 TYR A C 1
ATOM 935 O O . TYR A 1 122 ? 4.332 -13.508 11.176 1.00 90.94 122 TYR A O 1
ATOM 943 N N . ARG A 1 123 ? 5.539 -12.767 9.449 1.00 91.88 123 ARG A N 1
ATOM 944 C CA . ARG A 1 123 ? 6.802 -12.755 10.206 1.00 91.88 123 ARG A CA 1
ATOM 945 C C . ARG A 1 123 ? 6.899 -11.505 11.086 1.00 91.88 123 ARG A C 1
ATOM 947 O O . ARG A 1 123 ? 7.154 -10.414 10.586 1.00 91.88 123 ARG A O 1
ATOM 954 N N . SER A 1 124 ? 6.757 -11.689 12.398 1.00 90.88 124 SER A N 1
ATOM 955 C CA . SER A 1 124 ? 6.847 -10.627 13.418 1.00 90.88 124 SER A CA 1
ATOM 956 C C . SER A 1 124 ? 5.854 -9.464 13.202 1.00 90.88 124 SER A C 1
ATOM 958 O O . SER A 1 124 ? 6.283 -8.317 13.047 1.00 90.88 124 SER A O 1
ATOM 960 N N . PRO A 1 125 ? 4.531 -9.729 13.182 1.00 94.8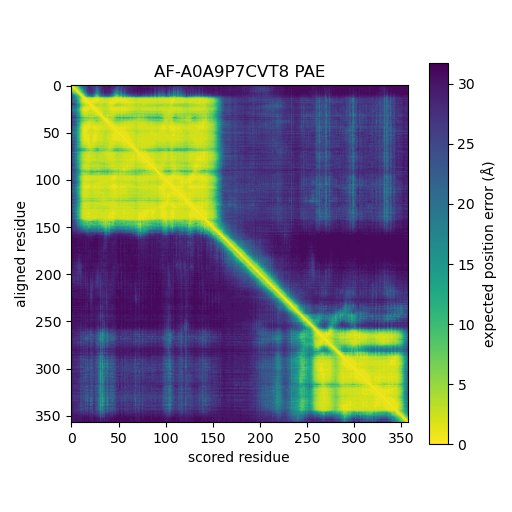8 125 PRO A N 1
ATOM 961 C CA . PRO A 1 125 ? 3.519 -8.691 13.016 1.00 94.88 125 PRO A CA 1
ATOM 962 C C . PRO A 1 125 ? 3.518 -7.717 14.203 1.00 94.88 125 PRO A C 1
ATOM 964 O O . PRO A 1 125 ? 3.816 -8.085 15.340 1.00 94.88 125 PRO A O 1
ATOM 967 N N . LEU A 1 126 ? 3.132 -6.469 13.940 1.00 94.69 126 LEU A N 1
ATOM 968 C CA . LEU A 1 126 ? 2.983 -5.419 14.947 1.00 94.69 126 LEU A CA 1
ATOM 969 C C . LEU A 1 126 ? 1.529 -4.965 14.959 1.00 94.69 126 LEU A C 1
ATOM 971 O O . LEU A 1 126 ? 1.113 -4.187 14.098 1.00 94.69 126 LEU A O 1
ATOM 975 N N . PHE A 1 127 ? 0.772 -5.449 15.942 1.00 96.38 127 PHE A N 1
ATOM 976 C CA . PHE A 1 127 ? -0.651 -5.163 16.084 1.00 96.38 127 PHE A CA 1
ATOM 977 C C . PHE A 1 127 ? -1.066 -4.904 17.539 1.00 96.38 127 PHE A C 1
ATOM 979 O O . PHE A 1 127 ? -0.360 -5.284 18.475 1.00 96.38 127 PHE A O 1
ATOM 986 N N . LYS A 1 128 ? -2.208 -4.234 17.732 1.00 96.88 128 LYS A N 1
ATOM 987 C CA . LYS A 1 128 ? -2.798 -3.934 19.049 1.00 96.88 128 LYS A CA 1
ATOM 988 C C . LYS A 1 128 ? -4.322 -3.800 18.948 1.00 96.88 128 LYS A C 1
ATOM 990 O O . LYS A 1 128 ? -4.821 -3.254 17.969 1.00 96.88 128 LYS A O 1
ATOM 995 N N . LYS A 1 129 ? -5.055 -4.214 19.991 1.00 97.44 129 LYS A N 1
ATOM 996 C CA . LYS A 1 129 ? -6.455 -3.805 20.215 1.00 97.44 129 LYS A CA 1
ATOM 997 C C . LYS A 1 129 ? -6.530 -2.572 21.127 1.00 97.44 129 LYS A C 1
ATOM 999 O O . LYS A 1 129 ? -5.852 -2.524 22.154 1.00 97.44 129 LYS A O 1
ATOM 1004 N N . VAL A 1 130 ? -7.393 -1.618 20.787 1.00 97.25 130 VAL A N 1
ATOM 1005 C CA . VAL A 1 130 ? -7.746 -0.439 21.602 1.00 97.25 130 VAL A CA 1
ATOM 1006 C C . VAL A 1 130 ? -9.267 -0.272 21.702 1.00 97.25 130 VAL A C 1
ATOM 1008 O O . VAL A 1 130 ? -10.021 -0.982 21.035 1.00 97.25 130 VAL A O 1
ATOM 1011 N N . THR A 1 131 ? -9.736 0.667 22.528 1.00 95.56 131 THR A N 1
ATOM 1012 C CA . THR A 1 131 ? -11.180 0.907 22.759 1.00 95.56 131 THR A CA 1
ATOM 1013 C C . THR A 1 131 ? -11.726 2.189 22.125 1.00 95.56 131 THR A C 1
ATOM 1015 O O . THR A 1 131 ? -12.940 2.368 22.091 1.00 95.56 131 THR A O 1
ATOM 1018 N N . THR A 1 132 ? -10.871 3.075 21.602 1.00 96.44 132 THR A N 1
ATOM 1019 C CA . THR A 1 132 ? -11.288 4.329 20.948 1.00 96.44 132 THR A CA 1
ATOM 1020 C C . THR A 1 132 ? -10.550 4.540 19.630 1.00 96.44 132 THR A C 1
ATOM 1022 O O . THR A 1 132 ? -9.381 4.171 19.501 1.00 96.44 132 THR A O 1
ATOM 1025 N N . PHE A 1 133 ? -11.216 5.166 18.659 1.00 97.00 133 PHE A N 1
ATOM 1026 C CA . PHE A 1 133 ? -10.625 5.464 17.355 1.00 97.00 133 PHE A CA 1
ATOM 1027 C C . PHE A 1 133 ? -9.462 6.464 17.465 1.00 97.00 133 PHE A C 1
ATOM 1029 O O . PHE A 1 133 ? -8.441 6.304 16.803 1.00 97.00 133 PHE A O 1
ATOM 1036 N N . ALA A 1 134 ? -9.567 7.449 18.363 1.00 97.25 134 ALA A N 1
ATOM 1037 C CA . ALA A 1 134 ? -8.489 8.382 18.684 1.00 97.25 134 ALA A CA 1
ATOM 1038 C C . ALA A 1 134 ? -7.182 7.674 19.100 1.00 97.25 134 ALA A C 1
ATOM 1040 O O . ALA A 1 134 ? -6.114 8.021 18.598 1.00 97.25 134 ALA A O 1
ATOM 1041 N N . GLU A 1 135 ? -7.261 6.650 19.962 1.00 96.38 135 GLU A N 1
ATOM 1042 C CA . GLU A 1 135 ? -6.097 5.826 20.330 1.00 96.38 135 GLU A CA 1
ATOM 1043 C C . GLU A 1 135 ? -5.617 4.959 19.151 1.00 96.38 135 GLU A C 1
ATOM 1045 O O . GLU A 1 135 ? -4.418 4.730 19.000 1.00 96.38 135 GLU A O 1
ATOM 1050 N N . ALA A 1 136 ? -6.527 4.496 18.286 1.00 97.56 136 ALA A N 1
ATOM 1051 C CA . ALA A 1 136 ? -6.174 3.695 17.113 1.00 97.56 136 ALA A CA 1
ATOM 1052 C C . ALA A 1 136 ? -5.353 4.498 16.092 1.00 97.56 136 ALA A C 1
ATOM 1054 O O . ALA A 1 136 ? -4.306 4.032 15.639 1.00 97.56 136 ALA A O 1
ATOM 1055 N N . MET A 1 137 ? -5.788 5.726 15.794 1.00 97.31 137 MET A N 1
ATOM 1056 C CA . MET A 1 137 ? -5.069 6.653 14.918 1.00 97.31 137 MET A CA 1
ATOM 1057 C C . MET A 1 137 ? -3.701 7.015 15.497 1.00 97.31 137 MET A C 1
ATOM 1059 O O . MET A 1 137 ? -2.698 6.887 14.801 1.00 97.31 137 MET A O 1
ATOM 1063 N N . GLU A 1 138 ? -3.631 7.394 16.778 1.00 96.25 138 GLU A N 1
ATOM 1064 C CA . GLU A 1 138 ? -2.360 7.678 17.459 1.00 96.25 138 GLU A CA 1
ATOM 1065 C C . GLU A 1 138 ? -1.395 6.482 17.391 1.00 96.25 138 GLU A C 1
ATOM 1067 O O . GLU A 1 138 ? -0.219 6.649 17.055 1.00 96.25 138 GLU A O 1
ATOM 1072 N N . TRP A 1 139 ? -1.868 5.268 17.690 1.00 95.88 139 TRP A N 1
ATOM 1073 C CA . TRP A 1 139 ? -1.015 4.079 17.731 1.00 95.88 139 TRP A CA 1
ATOM 1074 C C . TRP A 1 139 ? -0.530 3.655 16.336 1.00 95.88 139 TRP A C 1
ATOM 1076 O O . TRP A 1 139 ? 0.619 3.225 16.203 1.00 95.88 139 TRP A O 1
ATOM 1086 N N . PHE A 1 140 ? -1.348 3.834 15.290 1.00 96.19 140 PHE A N 1
ATOM 1087 C CA . PHE A 1 140 ? -0.926 3.630 13.899 1.00 96.19 140 PHE A CA 1
ATOM 1088 C C . PHE A 1 140 ? 0.118 4.670 13.464 1.00 96.19 140 PHE A C 1
ATOM 1090 O O . PHE A 1 140 ? 1.202 4.308 13.001 1.00 96.19 140 PHE A O 1
ATOM 1097 N N . ILE A 1 141 ? -0.181 5.959 13.668 1.00 95.06 141 ILE A N 1
ATOM 1098 C CA . ILE A 1 141 ? 0.675 7.095 13.292 1.00 95.06 141 ILE A CA 1
ATOM 1099 C C . ILE A 1 141 ? 2.046 6.998 13.979 1.00 95.06 141 ILE A C 1
ATOM 1101 O O . ILE A 1 141 ? 3.077 7.092 13.320 1.00 95.06 141 ILE A O 1
ATOM 1105 N N . THR A 1 142 ? 2.081 6.726 15.287 1.00 94.38 142 THR A N 1
ATOM 1106 C CA . THR A 1 142 ? 3.328 6.602 16.074 1.00 94.38 142 THR A CA 1
ATOM 1107 C C . THR A 1 142 ? 4.055 5.258 15.898 1.00 94.38 142 THR A C 1
ATOM 1109 O O . THR A 1 142 ? 4.987 4.960 16.656 1.00 94.38 142 THR A O 1
ATOM 1112 N N . LYS A 1 143 ? 3.629 4.431 14.930 1.00 93.38 143 LYS A N 1
ATOM 1113 C CA . LYS A 1 143 ? 4.175 3.099 14.602 1.00 93.38 143 LYS A CA 1
ATOM 1114 C C . LYS A 1 143 ? 4.317 2.205 15.840 1.00 93.38 143 LYS A C 1
ATOM 1116 O O . LYS A 1 143 ? 5.366 1.623 16.117 1.00 93.38 143 LYS A O 1
ATOM 1121 N N . GLY A 1 144 ? 3.241 2.139 16.620 1.00 86.94 144 GLY A N 1
ATOM 1122 C CA . GLY A 1 144 ? 3.161 1.384 17.865 1.00 86.94 144 GLY A CA 1
ATOM 1123 C C . GLY A 1 144 ? 3.762 2.081 19.089 1.00 86.94 144 GLY A C 1
ATOM 1124 O O . GLY A 1 144 ? 4.187 1.408 20.030 1.00 86.94 144 GLY A O 1
ATOM 1125 N N . GLY A 1 145 ? 3.832 3.416 19.085 1.00 80.94 145 GLY A N 1
ATOM 1126 C CA . GLY A 1 145 ? 4.490 4.207 20.128 1.00 80.94 145 GLY A CA 1
ATOM 1127 C C . GLY A 1 145 ? 6.022 4.212 20.042 1.00 80.94 145 GLY A C 1
ATOM 1128 O O . GLY A 1 145 ? 6.682 4.584 21.013 1.00 80.94 145 GLY A O 1
ATOM 1129 N N . ARG A 1 146 ? 6.611 3.809 18.905 1.00 79.38 146 ARG A N 1
ATOM 1130 C CA . ARG A 1 146 ? 8.070 3.845 18.704 1.00 79.38 146 ARG A CA 1
ATOM 1131 C C . ARG A 1 146 ? 8.623 5.261 18.688 1.00 79.38 146 ARG A C 1
ATOM 1133 O O . ARG A 1 146 ? 9.578 5.513 19.414 1.00 79.38 146 ARG A O 1
ATOM 1140 N N . ALA A 1 147 ? 7.954 6.186 17.998 1.00 72.44 147 ALA A N 1
ATOM 1141 C CA . ALA A 1 147 ? 8.347 7.598 17.967 1.00 72.44 147 ALA A CA 1
ATOM 1142 C C . ALA A 1 147 ? 8.505 8.193 19.384 1.00 72.44 147 ALA A C 1
ATOM 1144 O O . ALA A 1 147 ? 9.439 8.943 19.651 1.00 72.44 147 ALA A O 1
ATOM 1145 N N . VAL A 1 148 ? 7.642 7.795 20.330 1.00 73.00 148 VAL A N 1
ATOM 1146 C CA . VAL A 1 148 ? 7.718 8.219 21.742 1.00 73.00 148 VAL A CA 1
ATOM 1147 C C . VAL A 1 148 ? 8.962 7.652 22.440 1.00 73.00 148 VAL A C 1
ATOM 1149 O O . VAL A 1 148 ? 9.620 8.355 23.203 1.00 73.00 148 VAL A O 1
ATOM 1152 N N . ARG A 1 149 ? 9.319 6.389 22.172 1.00 75.44 149 ARG A N 1
ATOM 1153 C CA . ARG A 1 149 ? 10.523 5.753 22.738 1.00 75.44 149 ARG A CA 1
ATOM 1154 C C . ARG A 1 149 ? 11.802 6.363 22.174 1.00 75.44 149 ARG A C 1
ATOM 1156 O O . ARG A 1 149 ? 12.714 6.651 22.940 1.00 75.44 149 ARG A O 1
ATOM 1163 N N . GLU A 1 150 ? 11.839 6.574 20.863 1.00 72.50 150 GLU A N 1
ATOM 1164 C CA . GLU A 1 150 ? 12.985 7.122 20.134 1.00 72.50 150 GLU A CA 1
ATOM 1165 C C . GLU A 1 150 ? 13.251 8.581 20.552 1.00 72.50 150 GLU A C 1
ATOM 1167 O O . GLU A 1 150 ? 14.386 8.921 20.903 1.00 72.50 150 GLU A O 1
ATOM 1172 N N . ASN A 1 151 ? 12.200 9.401 20.693 1.00 67.19 151 ASN A N 1
ATOM 1173 C CA . ASN A 1 151 ? 12.312 10.746 21.266 1.00 67.19 151 ASN A CA 1
ATOM 1174 C C . ASN A 1 151 ? 12.788 10.726 22.728 1.00 67.19 151 ASN A C 1
ATOM 1176 O O . ASN A 1 151 ? 13.664 11.513 23.083 1.00 67.19 151 ASN A O 1
ATOM 1180 N N . ASN A 1 152 ? 12.286 9.815 23.570 1.00 67.88 152 ASN A N 1
ATOM 1181 C CA . ASN A 1 152 ? 12.768 9.696 24.950 1.00 67.88 152 ASN A CA 1
ATOM 1182 C C . ASN A 1 152 ? 14.263 9.339 25.003 1.00 67.88 152 ASN A C 1
ATOM 1184 O O . ASN A 1 152 ? 15.002 9.966 25.759 1.00 67.88 152 ASN A O 1
ATOM 1188 N N . THR A 1 153 ? 14.746 8.411 24.165 1.00 61.38 153 THR A N 1
ATOM 1189 C CA . THR A 1 153 ? 16.188 8.112 24.084 1.00 61.38 153 THR A CA 1
ATOM 1190 C C . THR A 1 153 ? 17.014 9.302 23.593 1.00 61.38 153 THR A C 1
ATOM 1192 O O . THR A 1 153 ? 18.082 9.559 24.147 1.00 61.38 153 THR A O 1
ATOM 1195 N N . ALA A 1 154 ? 16.514 10.080 22.626 1.00 55.97 154 ALA A N 1
ATOM 1196 C CA . ALA A 1 154 ? 17.186 11.290 22.152 1.00 55.97 154 ALA A CA 1
ATOM 1197 C C . ALA A 1 154 ? 17.255 12.389 23.232 1.00 55.97 154 ALA A C 1
ATOM 1199 O O . ALA A 1 154 ? 18.270 13.074 23.352 1.00 55.97 154 ALA A O 1
ATOM 1200 N N . VAL A 1 155 ? 16.215 12.531 24.063 1.00 52.41 155 VAL A N 1
ATOM 1201 C CA . VAL A 1 155 ? 16.210 13.453 25.213 1.00 52.41 155 VAL A CA 1
ATOM 1202 C C . VAL A 1 155 ? 17.190 12.992 26.296 1.00 52.41 155 VAL A C 1
ATOM 1204 O O . VAL A 1 155 ? 17.972 13.808 26.782 1.00 52.41 155 VAL A O 1
ATOM 1207 N N . THR A 1 156 ? 17.231 11.696 26.630 1.00 44.50 156 THR A N 1
ATOM 1208 C CA . THR A 1 156 ? 18.213 11.148 27.586 1.00 44.50 156 THR A CA 1
ATOM 1209 C C . THR A 1 156 ? 19.656 11.327 27.103 1.00 44.50 156 THR A C 1
ATOM 1211 O O . THR A 1 156 ? 20.521 11.660 27.905 1.00 44.50 156 THR A O 1
ATOM 1214 N N . MET A 1 157 ? 19.927 11.197 25.800 1.00 46.66 157 MET A N 1
ATOM 1215 C CA . MET A 1 157 ? 21.256 11.480 25.233 1.00 46.66 157 MET A CA 1
ATOM 1216 C C . MET A 1 157 ? 21.618 12.977 25.210 1.00 46.66 157 MET A C 1
ATOM 1218 O O . MET A 1 157 ? 22.790 13.310 25.044 1.00 46.66 157 MET A O 1
ATOM 1222 N N . LYS A 1 158 ? 20.648 13.885 25.393 1.00 43.59 158 LYS A N 1
ATOM 1223 C CA . LYS A 1 158 ? 20.862 15.343 25.386 1.00 43.59 158 LYS A CA 1
ATOM 1224 C C . LYS A 1 158 ? 21.017 15.956 26.786 1.00 43.59 158 LYS A C 1
ATOM 1226 O O . LYS A 1 158 ? 21.526 17.069 26.894 1.00 43.59 158 LYS A O 1
ATOM 1231 N N . LEU A 1 159 ? 20.625 15.248 27.850 1.00 45.25 159 LEU A N 1
ATOM 1232 C CA . LEU A 1 159 ? 20.882 15.622 29.249 1.00 45.25 159 LEU A CA 1
ATOM 1233 C C . LEU A 1 159 ? 21.780 14.573 29.926 1.00 45.25 159 LEU A C 1
ATOM 1235 O O . LEU A 1 159 ? 21.296 13.672 30.607 1.00 45.25 159 LEU A O 1
ATOM 1239 N N . ALA A 1 160 ? 23.097 14.725 29.771 1.00 34.28 160 ALA A N 1
ATOM 1240 C CA . ALA A 1 160 ? 24.098 13.913 30.461 1.00 34.28 160 ALA A CA 1
ATOM 1241 C C . ALA A 1 160 ? 24.723 14.682 31.647 1.00 34.28 160 ALA A C 1
ATOM 1243 O O . ALA A 1 160 ? 25.444 15.659 31.422 1.00 34.28 160 ALA A O 1
ATOM 1244 N N . PRO A 1 161 ? 24.500 14.262 32.907 1.00 35.22 161 PRO A N 1
ATOM 1245 C CA . PRO A 1 161 ? 25.293 14.713 34.049 1.00 35.22 161 PRO A CA 1
ATOM 1246 C C . PRO A 1 161 ? 26.684 14.058 34.045 1.00 35.22 161 PRO A C 1
ATOM 1248 O O . PRO A 1 161 ? 26.822 12.883 33.707 1.00 35.22 161 PRO A O 1
ATOM 1251 N N . GLN A 1 162 ? 27.712 14.799 34.467 1.00 28.34 162 GLN A N 1
ATOM 1252 C CA . GLN A 1 162 ? 29.050 14.246 34.734 1.00 28.34 162 GLN A CA 1
ATOM 1253 C C . GLN A 1 162 ? 29.045 13.364 36.009 1.00 28.34 162 GLN A C 1
ATOM 1255 O O . GLN A 1 162 ? 28.177 13.547 36.868 1.00 28.34 162 GLN A O 1
ATOM 1260 N N . PRO A 1 163 ? 29.965 12.388 36.146 1.00 33.34 163 PRO A N 1
ATOM 1261 C CA . PRO A 1 163 ? 29.806 11.273 37.080 1.00 33.34 163 PRO A CA 1
ATOM 1262 C C . PRO A 1 163 ? 30.325 11.547 38.500 1.00 33.34 163 PRO A C 1
ATOM 1264 O O . PRO A 1 163 ? 31.324 12.240 38.695 1.00 33.34 163 PRO A O 1
ATOM 1267 N N . SER A 1 164 ? 29.726 10.874 39.488 1.00 25.34 164 SER A N 1
ATOM 1268 C CA . SER A 1 164 ? 30.267 10.752 40.847 1.00 25.34 164 SER A CA 1
ATOM 1269 C C . SER A 1 164 ? 30.179 9.313 41.392 1.00 25.34 164 SER A C 1
ATOM 1271 O O . SER A 1 164 ? 29.127 8.690 41.466 1.00 25.34 164 SER A O 1
ATOM 1273 N N . SER A 1 165 ? 31.364 8.807 41.733 1.00 27.38 165 SER A N 1
ATOM 1274 C CA . SER A 1 165 ? 31.760 7.522 42.336 1.00 27.38 165 SER A CA 1
ATOM 1275 C C . SER A 1 165 ? 30.771 6.750 43.246 1.00 27.38 165 SER A C 1
ATOM 1277 O O . SER A 1 165 ? 30.308 7.303 44.233 1.00 27.38 165 SER A O 1
ATOM 1279 N N . SER A 1 166 ? 30.669 5.428 42.996 1.00 27.66 166 SER A N 1
ATOM 1280 C CA . SER A 1 166 ? 30.610 4.285 43.956 1.00 27.66 166 SER A CA 1
ATOM 1281 C C . SER A 1 166 ? 29.491 4.227 45.037 1.00 27.66 166 SER A C 1
ATOM 1283 O O . SER A 1 166 ? 29.181 5.212 45.684 1.00 27.66 166 SER A O 1
ATOM 1285 N N . GLN A 1 167 ? 28.880 3.076 45.374 1.00 27.25 167 GLN A N 1
ATOM 1286 C CA . GLN A 1 167 ? 29.527 1.842 45.867 1.00 27.25 167 GLN A CA 1
ATOM 1287 C C . GLN A 1 167 ? 28.613 0.578 45.900 1.00 27.25 167 GLN A C 1
ATOM 1289 O O . GLN A 1 167 ? 27.407 0.684 46.085 1.00 27.25 167 GLN A O 1
ATOM 1294 N N . VAL A 1 168 ? 29.274 -0.598 45.919 1.00 25.45 168 VAL A N 1
ATOM 1295 C CA . VAL A 1 168 ? 28.908 -1.877 46.598 1.00 25.45 168 VAL A CA 1
ATOM 1296 C C . VAL A 1 168 ? 27.853 -2.837 45.987 1.00 25.45 168 VAL A C 1
ATOM 1298 O O . VAL A 1 168 ? 26.807 -2.460 45.474 1.00 25.45 168 VAL A O 1
ATOM 1301 N N . LEU A 1 169 ? 28.185 -4.135 46.099 1.00 25.08 169 LEU A N 1
ATOM 1302 C CA . LEU A 1 169 ? 27.479 -5.362 45.681 1.00 25.08 169 LEU A CA 1
ATOM 1303 C C . LEU A 1 169 ? 27.237 -6.240 46.940 1.00 25.08 169 LEU A C 1
ATOM 1305 O O . LEU A 1 169 ? 28.064 -6.178 47.854 1.00 25.08 169 LEU A O 1
ATOM 1309 N N . PRO A 1 170 ? 26.167 -7.060 47.033 1.00 33.62 170 PRO A N 1
ATOM 1310 C CA . PRO A 1 170 ? 26.336 -8.516 46.819 1.00 33.62 170 PRO A CA 1
ATOM 1311 C C . PRO A 1 170 ? 25.149 -9.172 46.064 1.00 33.62 170 PRO A C 1
ATOM 1313 O O . PRO A 1 170 ? 23.991 -8.855 46.306 1.00 33.62 170 PRO A O 1
ATOM 1316 N N . THR A 1 171 ? 25.365 -9.994 45.032 1.00 24.44 171 THR A N 1
ATOM 1317 C CA . THR A 1 171 ? 25.747 -11.432 45.053 1.00 24.44 171 THR A CA 1
ATOM 1318 C C . THR A 1 171 ? 24.603 -12.399 45.422 1.00 24.44 171 THR A C 1
ATOM 1320 O O . THR A 1 171 ? 24.125 -12.431 46.550 1.00 24.44 171 THR A O 1
ATOM 1323 N N . THR A 1 172 ? 24.217 -13.256 44.467 1.00 32.12 172 THR A N 1
ATOM 1324 C CA . THR A 1 172 ? 23.275 -14.390 44.627 1.00 32.12 172 THR A CA 1
ATOM 1325 C C . THR A 1 172 ? 23.862 -15.556 45.434 1.00 32.12 172 THR A C 1
ATOM 1327 O O . THR A 1 172 ? 25.083 -15.721 45.442 1.00 32.12 172 THR A O 1
ATOM 1330 N N . PRO A 1 173 ? 23.029 -16.504 45.908 1.00 31.91 173 PRO A N 1
ATOM 1331 C CA . PRO A 1 173 ? 23.303 -17.890 45.492 1.00 31.91 173 PRO A CA 1
ATOM 1332 C C . PRO A 1 173 ? 22.073 -18.748 45.121 1.00 31.91 173 PRO A C 1
ATOM 1334 O O . PRO A 1 173 ? 20.935 -18.486 45.493 1.00 31.91 173 PRO A O 1
ATOM 1337 N N . ILE A 1 174 ? 22.356 -19.825 44.384 1.00 31.06 174 ILE A N 1
ATOM 1338 C CA . ILE A 1 174 ? 21.420 -20.817 43.827 1.00 31.06 174 ILE A CA 1
ATOM 1339 C C . ILE A 1 174 ? 21.259 -22.018 44.777 1.00 31.06 174 ILE A C 1
ATOM 1341 O O . ILE A 1 174 ? 22.270 -22.496 45.294 1.00 31.06 174 ILE A O 1
ATOM 1345 N N . LYS A 1 175 ? 20.057 -22.625 44.867 1.00 28.16 175 LYS A N 1
ATOM 1346 C CA . LYS A 1 175 ? 19.901 -24.104 44.883 1.00 28.16 175 LYS A CA 1
ATOM 1347 C C . LYS A 1 175 ? 18.476 -24.609 44.605 1.00 28.16 175 LYS A C 1
ATOM 1349 O O . LYS A 1 175 ? 17.492 -23.911 44.807 1.00 28.16 175 LYS A O 1
ATOM 1354 N N . LYS A 1 176 ? 18.417 -25.839 44.080 1.00 29.06 176 LYS A N 1
ATOM 1355 C CA . LYS A 1 176 ? 17.211 -26.599 43.699 1.00 29.06 176 LYS A CA 1
ATOM 1356 C C . LYS A 1 176 ? 16.694 -27.423 44.882 1.00 29.06 176 LYS A C 1
ATOM 1358 O O . LYS A 1 176 ? 17.521 -27.907 45.647 1.00 29.06 176 LYS A O 1
ATOM 1363 N N . THR A 1 177 ? 15.401 -27.758 44.875 1.00 26.25 177 THR A N 1
ATOM 1364 C CA . THR A 1 177 ? 14.873 -28.992 45.490 1.00 26.25 177 THR A CA 1
ATOM 1365 C C . THR A 1 177 ? 13.825 -29.636 44.568 1.00 26.25 177 THR A C 1
ATOM 1367 O O . THR A 1 177 ? 13.213 -28.974 43.735 1.00 26.25 177 THR A O 1
ATOM 1370 N N . ARG A 1 178 ? 13.699 -30.960 44.682 1.00 24.48 178 ARG A N 1
ATOM 1371 C CA . ARG A 1 178 ? 12.853 -31.917 43.939 1.00 24.48 178 ARG A CA 1
ATOM 1372 C C . ARG A 1 178 ? 11.963 -32.582 45.022 1.00 24.48 178 ARG A C 1
ATOM 1374 O O . ARG A 1 178 ? 12.446 -32.706 46.143 1.00 24.48 178 ARG A O 1
ATOM 1381 N N . ARG A 1 179 ? 10.723 -33.045 44.804 1.00 27.47 179 ARG A N 1
ATOM 1382 C CA . ARG A 1 179 ? 10.399 -34.273 44.049 1.00 27.47 179 ARG A CA 1
ATOM 1383 C C . ARG A 1 179 ? 8.899 -34.632 44.167 1.00 27.47 179 ARG A C 1
ATOM 1385 O O . ARG A 1 179 ? 8.389 -34.405 45.248 1.00 27.47 179 ARG A O 1
ATOM 1392 N N . GLU A 1 180 ? 8.308 -35.194 43.089 1.00 27.67 180 GLU A N 1
ATOM 1393 C CA . GLU A 1 180 ? 7.150 -36.143 42.933 1.00 27.67 180 GLU A CA 1
ATOM 1394 C C . GLU A 1 180 ? 5.967 -36.107 43.961 1.00 27.67 180 GLU A C 1
ATOM 1396 O O . GLU A 1 180 ? 6.147 -35.792 45.123 1.00 27.67 180 GLU A O 1
ATOM 1401 N N . HIS A 1 181 ? 4.690 -36.412 43.676 1.00 27.56 181 HIS A N 1
ATOM 1402 C CA . HIS A 1 181 ? 3.980 -37.274 42.699 1.00 27.56 181 HIS A CA 1
ATOM 1403 C C . HIS A 1 181 ? 2.506 -36.728 42.544 1.00 27.56 181 HIS A C 1
ATOM 1405 O O . HIS A 1 181 ? 2.287 -35.589 42.938 1.00 27.56 181 HIS A O 1
ATOM 1411 N N . LEU A 1 182 ? 1.434 -37.357 42.010 1.00 29.56 182 LEU A N 1
ATOM 1412 C CA . LEU A 1 182 ? 1.145 -38.691 41.441 1.00 29.56 182 LEU A CA 1
ATOM 1413 C C . LEU A 1 182 ? 0.013 -38.605 40.363 1.00 29.56 182 LEU A C 1
ATOM 1415 O O . LEU A 1 182 ? -1.002 -37.952 40.563 1.00 29.56 182 LEU A O 1
ATOM 1419 N N . ASN A 1 183 ? 0.229 -39.297 39.244 1.00 26.02 183 ASN A N 1
ATOM 1420 C CA . ASN A 1 183 ? -0.613 -39.789 38.130 1.00 26.02 183 ASN A CA 1
ATOM 1421 C C . ASN A 1 183 ? -2.162 -39.896 38.208 1.00 26.02 183 ASN A C 1
ATOM 1423 O O . ASN A 1 183 ? -2.707 -40.302 39.230 1.00 26.02 183 ASN A O 1
ATOM 1427 N N . THR A 1 184 ? -2.804 -39.765 37.025 1.00 26.94 184 THR A N 1
ATOM 1428 C CA . THR A 1 184 ? -3.836 -40.639 36.362 1.00 26.94 184 THR A CA 1
ATOM 1429 C C . THR A 1 184 ? -4.299 -39.885 35.086 1.00 26.94 184 THR A C 1
ATOM 1431 O O . THR A 1 184 ? -4.826 -38.789 35.229 1.00 26.94 184 THR A O 1
ATOM 1434 N N . SER A 1 185 ? -3.922 -40.181 33.825 1.00 26.47 185 SER A N 1
ATOM 1435 C CA . SER A 1 185 ? -4.131 -41.369 32.949 1.00 26.47 185 SER A CA 1
ATOM 1436 C C . SER A 1 185 ? -5.625 -41.668 32.656 1.00 26.47 185 SER A C 1
ATOM 1438 O O . SER A 1 185 ? -6.459 -41.445 33.517 1.00 26.47 185 SER A O 1
ATOM 1440 N N . LEU A 1 186 ? -6.082 -42.129 31.479 1.00 25.00 186 LEU A N 1
ATOM 1441 C CA . LEU A 1 186 ? -5.442 -42.591 30.230 1.00 25.00 186 LEU A CA 1
ATOM 1442 C C . LEU A 1 186 ? -6.488 -42.500 29.078 1.00 25.00 186 LEU A C 1
ATOM 1444 O O . LEU A 1 186 ? -7.670 -42.699 29.344 1.00 25.00 186 LEU A O 1
ATOM 1448 N N . GLY A 1 187 ? -6.104 -42.259 27.813 1.00 24.80 187 GLY A N 1
ATOM 1449 C CA . GLY A 1 187 ? -7.044 -42.341 26.674 1.00 24.80 187 GLY A CA 1
ATOM 1450 C C . GLY A 1 187 ? -6.444 -41.951 25.313 1.00 24.80 187 GLY A C 1
ATOM 1451 O O . GLY A 1 187 ? -6.088 -40.797 25.108 1.00 24.80 187 GLY A O 1
ATOM 1452 N N . ASN A 1 188 ? -6.343 -42.905 24.380 1.00 25.80 188 ASN A N 1
ATOM 1453 C CA . ASN A 1 188 ? -5.709 -42.730 23.060 1.00 25.80 188 ASN A CA 1
ATOM 1454 C C . ASN A 1 188 ? -6.748 -42.604 21.928 1.00 25.80 188 ASN A C 1
ATOM 1456 O O . ASN A 1 188 ? -7.786 -43.256 22.009 1.00 25.80 188 ASN A O 1
ATOM 1460 N N . SER A 1 189 ? -6.419 -41.925 20.816 1.00 25.98 189 SER A N 1
ATOM 1461 C CA . SER A 1 189 ? -6.398 -42.526 19.452 1.00 25.98 189 SER A CA 1
ATOM 1462 C C . SER A 1 189 ? -6.248 -41.511 18.297 1.00 25.98 189 SER A C 1
ATOM 1464 O O . SER A 1 189 ? -6.637 -40.352 18.400 1.00 25.98 189 SER A O 1
ATOM 1466 N N . ALA A 1 190 ? -5.660 -41.993 17.195 1.00 27.14 190 ALA A N 1
ATOM 1467 C CA . ALA A 1 190 ? -5.592 -41.451 15.826 1.00 27.14 190 ALA A CA 1
ATOM 1468 C C . ALA A 1 190 ? -5.076 -42.598 14.908 1.00 27.14 190 ALA A C 1
ATOM 1470 O O . ALA A 1 190 ? -4.583 -43.585 15.469 1.00 27.14 190 ALA A O 1
ATOM 1471 N N . PRO A 1 191 ? -5.084 -42.521 13.554 1.00 43.50 191 PRO A N 1
ATOM 1472 C CA . PRO A 1 191 ? -5.657 -41.532 12.628 1.00 43.50 191 PRO A CA 1
ATOM 1473 C C . PRO A 1 191 ? -6.814 -42.161 11.789 1.00 43.50 191 PRO A C 1
ATOM 1475 O O . PRO A 1 191 ? -7.465 -43.071 12.304 1.00 43.50 191 PRO A O 1
ATOM 1478 N N . PRO A 1 192 ? -7.138 -41.695 10.556 1.00 36.03 192 PRO A N 1
ATOM 1479 C CA . PRO A 1 192 ? -6.412 -42.176 9.361 1.00 36.03 192 PRO A CA 1
ATOM 1480 C C . PRO A 1 192 ? -6.162 -41.113 8.255 1.00 36.03 192 PRO A C 1
ATOM 1482 O O . PRO A 1 192 ? -6.489 -39.940 8.410 1.00 36.03 192 PRO A O 1
ATOM 1485 N N . LEU A 1 193 ? -5.552 -41.544 7.140 1.00 26.92 193 LEU A N 1
ATOM 1486 C CA . LEU A 1 193 ? -5.161 -40.748 5.961 1.00 26.92 193 LEU A CA 1
ATOM 1487 C C . LEU A 1 193 ? -6.040 -41.055 4.732 1.00 26.92 193 LEU A C 1
ATOM 1489 O O . LEU A 1 193 ? -6.235 -42.231 4.443 1.00 26.92 193 LEU A O 1
ATOM 1493 N N . MET A 1 194 ? -6.412 -40.025 3.960 1.00 27.39 194 MET A N 1
ATOM 1494 C CA . MET A 1 194 ? -6.617 -39.995 2.488 1.00 27.39 194 MET A CA 1
ATOM 1495 C C . MET A 1 194 ? -6.360 -38.527 2.062 1.00 27.39 194 MET A C 1
ATOM 1497 O O . MET A 1 194 ? -6.719 -37.629 2.818 1.00 27.39 194 MET A O 1
ATOM 1501 N N . ILE A 1 195 ? -5.604 -38.149 1.022 1.00 28.16 195 ILE A N 1
ATOM 1502 C CA . ILE A 1 195 ? -5.523 -38.600 -0.382 1.00 28.16 195 ILE A CA 1
ATOM 1503 C C . ILE A 1 195 ? -6.843 -38.394 -1.134 1.00 28.16 195 ILE A C 1
ATOM 1505 O O . ILE A 1 195 ? -7.667 -39.293 -1.182 1.00 28.16 195 ILE A O 1
ATOM 1509 N N . ASP A 1 196 ? -6.995 -37.225 -1.763 1.00 25.42 196 ASP A N 1
ATOM 1510 C CA . ASP A 1 196 ? -7.167 -37.162 -3.223 1.00 25.42 196 ASP A CA 1
ATOM 1511 C C . ASP A 1 196 ? -6.899 -35.743 -3.764 1.00 25.42 196 ASP A C 1
ATOM 1513 O O . ASP A 1 196 ? -6.775 -34.790 -2.994 1.00 25.42 196 ASP A O 1
ATOM 1517 N N . SER A 1 197 ? -6.734 -35.597 -5.084 1.00 31.16 197 SER A N 1
ATOM 1518 C CA . SER A 1 197 ? -6.409 -34.319 -5.750 1.00 31.16 197 SER A CA 1
ATOM 1519 C C . SER A 1 197 ? -7.318 -34.040 -6.956 1.00 31.16 197 SER A C 1
ATOM 1521 O O . SER A 1 197 ? -7.382 -34.880 -7.853 1.00 31.16 197 SER A O 1
ATOM 1523 N N . PRO A 1 198 ? -7.962 -32.861 -7.054 1.00 31.17 198 PRO A N 1
ATOM 1524 C CA . PRO A 1 198 ? -8.659 -32.435 -8.264 1.00 31.17 198 PRO A CA 1
ATOM 1525 C C . PRO A 1 198 ? -7.744 -31.616 -9.191 1.00 31.17 198 PRO A C 1
ATOM 1527 O O . PRO A 1 198 ? -7.030 -30.711 -8.756 1.00 31.17 198 PRO A O 1
ATOM 1530 N N . SER A 1 199 ? -7.793 -31.902 -10.491 1.00 29.12 199 SER A N 1
ATOM 1531 C CA . SER A 1 199 ? -7.107 -31.132 -11.531 1.00 29.12 199 SER A CA 1
ATOM 1532 C C . SER A 1 199 ? -7.887 -29.866 -11.911 1.00 29.12 199 SER A C 1
ATOM 1534 O O . SER A 1 199 ? -9.109 -29.886 -12.043 1.00 29.12 199 SER A O 1
ATOM 1536 N N . LEU A 1 200 ? -7.177 -28.754 -12.133 1.00 28.55 200 LEU A N 1
ATOM 1537 C CA . LEU A 1 200 ? -7.763 -27.504 -12.629 1.00 28.55 200 LEU A CA 1
ATOM 1538 C C . LEU A 1 200 ? -7.531 -27.361 -14.138 1.00 28.55 200 LEU A C 1
ATOM 1540 O O . LEU A 1 200 ? -6.424 -27.062 -14.582 1.00 28.55 200 LEU A O 1
ATOM 1544 N N . SER A 1 201 ? -8.590 -27.540 -14.927 1.00 29.36 201 SER A N 1
ATOM 1545 C CA . SER A 1 201 ? -8.607 -27.203 -16.353 1.00 29.36 201 SER A CA 1
ATOM 1546 C C . SER A 1 201 ? -8.775 -25.692 -16.545 1.00 29.36 201 SER A C 1
ATOM 1548 O O . SER A 1 201 ? -9.817 -25.132 -16.195 1.00 29.36 201 SER A O 1
ATOM 1550 N N . SER A 1 202 ? -7.777 -25.023 -17.118 1.00 28.47 202 SER A N 1
ATOM 1551 C CA . SER A 1 202 ? -7.809 -23.582 -17.382 1.00 28.47 202 SER A CA 1
ATOM 1552 C C . SER A 1 202 ? -8.631 -23.237 -18.631 1.00 28.47 202 SER A C 1
ATOM 1554 O O . SER A 1 202 ? -8.255 -23.567 -19.752 1.00 28.47 202 SER A O 1
ATOM 1556 N N . SER A 1 203 ? -9.731 -22.502 -18.445 1.00 27.72 203 SER A N 1
ATOM 1557 C CA . SER A 1 203 ? -10.505 -21.885 -19.531 1.00 27.72 203 SER A CA 1
ATOM 1558 C C . SER A 1 203 ? -10.320 -20.367 -19.498 1.00 27.72 203 SER A C 1
ATOM 1560 O O . SER A 1 203 ? -11.062 -19.657 -18.819 1.00 27.72 203 SER A O 1
ATOM 1562 N N . LEU A 1 204 ? -9.308 -19.866 -20.209 1.00 28.95 204 LEU A N 1
ATOM 1563 C CA . LEU A 1 204 ? -9.049 -18.430 -20.333 1.0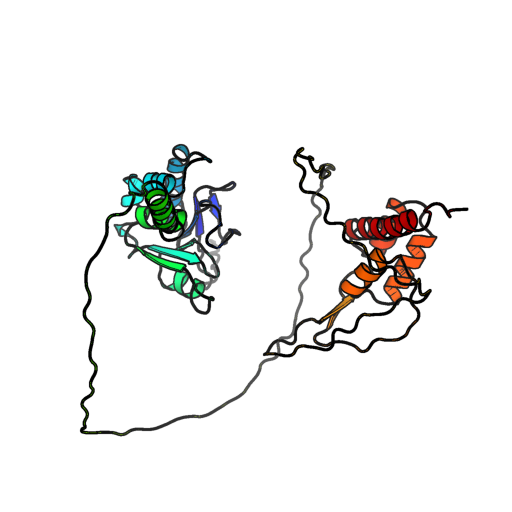0 28.95 204 LEU A CA 1
ATOM 1564 C C . LEU A 1 204 ? -10.060 -17.781 -21.289 1.00 28.95 204 LEU A C 1
ATOM 1566 O O . LEU A 1 204 ? -9.938 -17.901 -22.506 1.00 28.95 204 LEU A O 1
ATOM 1570 N N . SER A 1 205 ? -11.032 -17.059 -20.734 1.00 30.61 205 SER A N 1
ATOM 1571 C CA . SER A 1 205 ? -11.936 -16.197 -21.503 1.00 30.61 205 SER A CA 1
ATOM 1572 C C . SER A 1 205 ? -11.327 -14.803 -21.666 1.00 30.61 205 SER A C 1
ATOM 1574 O O . SER A 1 205 ? -10.952 -14.160 -20.688 1.00 30.61 205 SER A O 1
ATOM 1576 N N . SER A 1 206 ? -11.223 -14.333 -22.908 1.00 33.25 206 SER A N 1
ATOM 1577 C CA . SER A 1 206 ? -10.587 -13.061 -23.267 1.00 33.25 206 SER A CA 1
ATOM 1578 C C . SER A 1 206 ? -11.341 -11.832 -22.749 1.00 33.25 206 SER A C 1
ATOM 1580 O O . SER A 1 206 ? -12.547 -11.717 -22.973 1.00 33.25 206 SER A O 1
ATOM 1582 N N . LEU A 1 207 ? -10.616 -10.857 -22.192 1.00 27.09 207 LEU A N 1
ATOM 1583 C CA . LEU A 1 207 ? -11.105 -9.490 -21.986 1.00 27.09 207 LEU A CA 1
ATOM 1584 C C . LEU A 1 207 ? -10.411 -8.529 -22.959 1.00 27.09 207 LEU A C 1
ATOM 1586 O O . LEU A 1 207 ? -9.186 -8.444 -23.009 1.00 27.09 207 LEU A O 1
ATOM 1590 N N . SER A 1 208 ? -11.214 -7.813 -23.743 1.00 32.28 208 SER A N 1
ATOM 1591 C CA . SER A 1 208 ? -10.767 -6.823 -24.724 1.00 32.28 208 SER A CA 1
ATOM 1592 C C . SER A 1 208 ? -10.436 -5.485 -24.061 1.00 32.28 208 SER A C 1
ATOM 1594 O O . SER A 1 208 ? -11.288 -4.914 -23.378 1.00 32.28 208 SER A O 1
ATOM 1596 N N . ILE A 1 209 ? -9.244 -4.945 -24.323 1.00 29.45 209 ILE A N 1
ATOM 1597 C CA . ILE A 1 209 ? -8.843 -3.602 -23.885 1.00 29.45 209 ILE A CA 1
ATOM 1598 C C . ILE A 1 209 ? -9.010 -2.626 -25.056 1.00 29.45 209 ILE A C 1
ATOM 1600 O O . ILE A 1 209 ? -8.385 -2.796 -26.102 1.00 29.45 209 ILE A O 1
ATOM 1604 N N . SER A 1 210 ? -9.833 -1.593 -24.871 1.00 28.97 210 SER A N 1
ATOM 1605 C CA . SER A 1 210 ? -9.926 -0.453 -25.795 1.00 28.97 21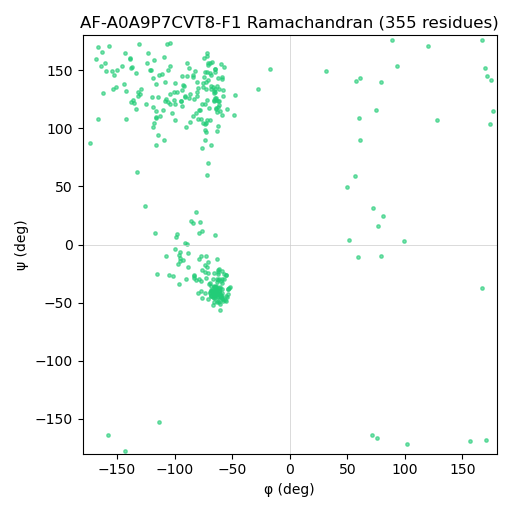0 SER A CA 1
ATOM 1606 C C . SER A 1 210 ? -8.832 0.584 -25.487 1.00 28.97 210 SER A C 1
ATOM 1608 O O . SER A 1 210 ? -8.484 0.760 -24.317 1.00 28.97 210 SER A O 1
ATOM 1610 N N . PRO A 1 211 ? -8.279 1.285 -26.493 1.00 31.42 211 PRO A N 1
ATOM 1611 C CA . PRO A 1 211 ? -7.115 2.147 -26.302 1.00 31.42 211 PRO A CA 1
ATOM 1612 C C . PRO A 1 211 ? -7.460 3.467 -25.599 1.00 31.42 211 PRO A C 1
ATOM 1614 O O . PRO A 1 211 ? -8.402 4.160 -25.982 1.00 31.42 211 PRO A O 1
ATOM 1617 N N . ALA A 1 212 ? -6.632 3.859 -24.628 1.00 29.08 212 ALA A N 1
ATOM 1618 C CA . ALA A 1 212 ? -6.605 5.209 -24.071 1.00 29.08 212 ALA A CA 1
ATOM 1619 C C . ALA A 1 212 ? -5.478 6.023 -24.730 1.00 29.08 212 ALA A C 1
ATOM 1621 O O . ALA A 1 212 ? -4.345 5.555 -24.839 1.00 29.08 212 ALA A O 1
ATOM 1622 N N . THR A 1 213 ? -5.782 7.237 -25.188 1.00 30.23 213 THR A N 1
ATOM 1623 C CA . THR A 1 213 ? -4.833 8.083 -25.925 1.00 30.23 213 THR A CA 1
ATOM 1624 C C . THR A 1 213 ? -3.883 8.811 -24.969 1.00 30.23 213 THR A C 1
ATOM 1626 O O . THR A 1 213 ? -4.308 9.696 -24.230 1.00 30.23 213 THR A O 1
ATOM 1629 N N . CYS A 1 214 ? -2.588 8.483 -24.997 1.00 26.00 214 CYS A N 1
ATOM 1630 C CA . CYS A 1 214 ? -1.567 9.213 -24.240 1.00 26.00 214 CYS A CA 1
ATOM 1631 C C . CYS A 1 214 ? -0.916 10.313 -25.091 1.00 26.00 214 CYS A C 1
ATOM 1633 O O . CYS A 1 214 ? -0.267 10.025 -26.095 1.00 26.00 214 CYS A O 1
ATOM 1635 N N . SER A 1 215 ? -1.036 11.568 -24.651 1.00 28.41 215 SER A N 1
ATOM 1636 C CA . SER A 1 215 ? -0.224 12.679 -25.165 1.00 28.41 215 SER A CA 1
ATOM 1637 C C . SER A 1 215 ? 1.231 12.569 -24.673 1.00 28.41 215 SER A C 1
ATOM 1639 O O . SER A 1 215 ? 1.459 12.076 -23.566 1.00 28.41 215 SER A O 1
ATOM 1641 N N . PRO A 1 216 ? 2.229 13.020 -25.456 1.00 34.88 216 PRO A N 1
ATOM 1642 C CA . PRO A 1 216 ? 3.636 12.799 -25.139 1.00 34.88 216 PRO A CA 1
ATOM 1643 C C . PRO A 1 216 ? 4.207 13.834 -24.159 1.00 34.88 216 PRO A C 1
ATOM 1645 O O . PRO A 1 216 ? 3.935 15.028 -24.267 1.00 34.88 216 PRO A O 1
ATOM 1648 N N . GLY A 1 217 ? 5.109 13.372 -23.288 1.00 27.52 217 GLY A N 1
ATOM 1649 C CA . GLY A 1 217 ? 6.057 14.223 -22.567 1.00 27.52 217 GLY A CA 1
ATOM 1650 C C . GLY A 1 217 ? 6.067 14.033 -21.052 1.00 27.52 217 GLY A C 1
ATOM 1651 O O . GLY A 1 217 ? 5.173 14.506 -20.369 1.00 27.52 217 GLY A O 1
ATOM 1652 N N . HIS A 1 218 ? 7.130 13.403 -20.542 1.00 28.95 218 HIS A N 1
ATOM 1653 C CA . HIS A 1 218 ? 7.897 13.848 -19.367 1.00 28.95 218 HIS A CA 1
ATOM 1654 C C . HIS A 1 218 ? 9.131 12.944 -19.201 1.00 28.95 218 HIS A C 1
ATOM 1656 O O . HIS A 1 218 ? 9.115 11.928 -18.514 1.00 28.95 218 HIS A O 1
ATOM 1662 N N . TYR A 1 219 ? 10.219 13.319 -19.873 1.00 27.36 219 TYR A N 1
ATOM 1663 C CA . TYR A 1 219 ? 11.540 12.708 -19.711 1.00 27.36 219 TYR A CA 1
ATOM 1664 C C . TYR A 1 219 ? 12.084 12.961 -18.293 1.00 27.36 219 TYR A C 1
ATOM 1666 O O . TYR A 1 219 ? 12.058 14.090 -17.794 1.00 27.36 219 TYR A O 1
ATOM 1674 N N . TRP A 1 220 ? 12.623 11.924 -17.648 1.00 25.56 220 TRP A N 1
ATOM 1675 C CA . TRP A 1 220 ? 13.224 12.032 -16.316 1.00 25.56 220 TRP A CA 1
ATOM 1676 C C . TRP A 1 220 ? 14.588 12.736 -16.377 1.00 25.56 220 TRP A C 1
ATOM 1678 O O . TRP A 1 220 ? 15.632 12.104 -16.517 1.00 25.56 220 TRP A O 1
ATOM 1688 N N . ARG A 1 221 ? 14.597 14.068 -16.244 1.00 27.12 221 ARG A N 1
ATOM 1689 C CA . ARG A 1 221 ? 15.829 14.820 -15.959 1.00 27.12 221 ARG A CA 1
ATOM 1690 C C . ARG A 1 221 ? 16.196 14.675 -14.484 1.00 27.12 221 ARG A C 1
ATOM 1692 O O . ARG A 1 221 ? 15.576 15.308 -13.630 1.00 27.12 221 ARG A O 1
ATOM 1699 N N . TYR A 1 222 ? 17.245 13.909 -14.200 1.00 26.86 222 TYR A N 1
ATOM 1700 C CA . TYR A 1 222 ? 17.897 13.932 -12.893 1.00 26.86 222 TYR A CA 1
ATOM 1701 C C . TYR A 1 222 ? 18.469 15.330 -12.621 1.00 26.86 222 TYR A C 1
ATOM 1703 O O . TYR A 1 222 ? 19.254 15.865 -13.404 1.00 26.86 222 TYR A O 1
ATOM 1711 N N . ARG A 1 223 ? 18.058 15.940 -11.505 1.00 25.97 223 ARG A N 1
ATOM 1712 C CA . ARG A 1 223 ? 18.621 17.203 -11.017 1.00 25.97 223 ARG A CA 1
ATOM 1713 C C . ARG A 1 223 ? 19.835 16.882 -10.152 1.00 25.97 223 ARG A C 1
ATOM 1715 O O . ARG A 1 223 ? 19.665 16.460 -9.014 1.00 25.97 223 ARG A O 1
ATOM 1722 N N . ALA A 1 224 ? 21.037 17.111 -10.674 1.00 27.81 224 ALA A N 1
ATOM 1723 C CA . ALA A 1 224 ? 22.254 17.024 -9.876 1.00 27.81 224 ALA A CA 1
ATOM 1724 C C . ALA A 1 224 ? 22.243 18.097 -8.771 1.00 27.81 224 ALA A C 1
ATOM 1726 O O . ALA A 1 224 ? 22.224 19.295 -9.054 1.00 27.81 224 ALA A O 1
ATOM 1727 N N . THR A 1 225 ? 22.240 17.667 -7.511 1.00 30.73 225 THR A N 1
ATOM 1728 C CA . THR A 1 225 ? 22.525 18.518 -6.349 1.00 30.73 225 THR A CA 1
ATOM 1729 C C . THR A 1 225 ? 24.019 18.464 -6.055 1.00 30.73 225 THR A C 1
ATOM 1731 O O . THR A 1 225 ? 24.583 17.380 -5.936 1.00 30.73 225 THR A O 1
ATOM 1734 N N . SER A 1 226 ? 24.657 19.629 -5.952 1.00 37.66 226 SER A N 1
ATOM 1735 C CA . SER A 1 226 ? 26.107 19.755 -5.775 1.00 37.66 226 SER A CA 1
ATOM 1736 C C . SER A 1 226 ? 26.551 19.444 -4.340 1.00 37.66 226 SER A C 1
ATOM 1738 O O . SER A 1 226 ? 26.797 20.362 -3.563 1.00 37.66 226 SER A O 1
ATOM 1740 N N . GLU A 1 227 ? 26.731 18.165 -4.020 1.00 31.16 227 GLU A N 1
ATOM 1741 C CA . GLU A 1 227 ? 27.550 17.708 -2.891 1.00 31.16 227 GLU A CA 1
ATOM 1742 C C . GLU A 1 227 ? 28.264 16.402 -3.279 1.00 31.16 227 GLU A C 1
ATOM 1744 O O . GLU A 1 227 ? 27.693 15.558 -3.966 1.00 31.16 227 GLU A O 1
ATOM 1749 N N . ASN A 1 228 ? 29.546 16.277 -2.917 1.00 37.88 228 ASN A N 1
ATOM 1750 C CA . ASN A 1 228 ? 30.485 15.329 -3.530 1.00 37.88 228 ASN A CA 1
ATOM 1751 C C . ASN A 1 228 ? 30.966 14.245 -2.544 1.00 37.88 228 ASN A C 1
ATOM 1753 O O . ASN A 1 228 ? 31.961 14.460 -1.847 1.00 37.88 228 ASN A O 1
ATOM 1757 N N . PRO A 1 229 ? 30.326 13.064 -2.508 1.00 33.25 229 PRO A N 1
ATOM 1758 C CA . PRO A 1 229 ? 31.001 11.820 -2.164 1.00 33.25 229 PRO A CA 1
ATOM 1759 C C . PRO A 1 229 ? 31.760 11.304 -3.399 1.00 33.25 229 PRO A C 1
ATOM 1761 O O . PRO A 1 229 ? 31.191 11.225 -4.488 1.00 33.25 229 PRO A O 1
ATOM 1764 N N . GLN A 1 230 ? 33.037 10.940 -3.244 1.00 31.69 230 GLN A N 1
ATOM 1765 C CA . GLN A 1 230 ? 33.849 10.494 -4.383 1.00 31.69 230 GLN A CA 1
ATOM 1766 C C . GLN A 1 230 ? 33.241 9.268 -5.090 1.00 31.69 230 GLN A C 1
ATOM 1768 O O . GLN A 1 230 ? 32.716 8.373 -4.418 1.00 31.69 230 GLN A O 1
ATOM 1773 N N . PRO A 1 231 ? 33.361 9.172 -6.430 1.00 31.81 231 PRO A N 1
ATOM 1774 C CA . PRO A 1 231 ? 32.964 7.973 -7.147 1.00 31.81 231 PRO A CA 1
ATOM 1775 C C . PRO A 1 231 ? 33.821 6.798 -6.674 1.00 31.81 231 PRO A C 1
ATOM 1777 O O . PRO A 1 231 ? 35.039 6.787 -6.841 1.00 31.81 231 PRO A O 1
ATOM 1780 N N . THR A 1 232 ? 33.177 5.783 -6.098 1.00 33.00 232 THR A N 1
ATOM 1781 C CA . THR A 1 232 ? 33.807 4.468 -5.962 1.00 33.00 232 THR A CA 1
ATOM 1782 C C . THR A 1 232 ? 33.839 3.862 -7.357 1.00 33.00 232 THR A C 1
ATOM 1784 O O . THR A 1 232 ? 32.824 3.356 -7.833 1.00 33.00 232 THR A O 1
ATOM 1787 N N . THR A 1 233 ? 34.973 3.996 -8.045 1.00 32.50 233 THR A N 1
ATOM 1788 C CA . THR A 1 233 ? 35.155 3.469 -9.399 1.00 32.50 233 THR A CA 1
ATOM 1789 C C . THR A 1 233 ? 35.025 1.951 -9.372 1.00 32.50 233 THR A C 1
ATOM 1791 O O . THR A 1 233 ? 35.960 1.244 -8.998 1.00 32.50 233 THR A O 1
ATOM 1794 N N . TRP A 1 234 ? 33.867 1.446 -9.792 1.00 27.09 234 TRP A N 1
ATOM 1795 C CA . TRP A 1 234 ? 33.694 0.041 -10.138 1.00 27.09 234 TRP A CA 1
ATOM 1796 C C . TRP A 1 234 ? 34.487 -0.235 -11.415 1.00 27.09 234 TRP A C 1
ATOM 1798 O O . TRP A 1 234 ? 33.957 -0.133 -12.518 1.00 27.09 234 TRP A O 1
ATOM 1808 N N . GLN A 1 235 ? 35.778 -0.537 -11.264 1.00 28.30 235 GLN A N 1
ATOM 1809 C CA . GLN A 1 235 ? 36.574 -1.061 -12.366 1.00 28.30 235 GLN A CA 1
ATOM 1810 C C . GLN A 1 235 ? 35.983 -2.412 -12.768 1.00 28.30 235 GLN A C 1
ATOM 1812 O O . GLN A 1 235 ? 35.978 -3.362 -11.981 1.00 28.30 235 GLN A O 1
ATOM 1817 N N . LEU A 1 236 ? 35.446 -2.470 -13.984 1.00 35.69 236 LEU A N 1
ATOM 1818 C CA . LEU A 1 236 ? 35.032 -3.720 -14.598 1.00 35.69 236 LEU A CA 1
ATOM 1819 C C . LEU A 1 236 ? 36.290 -4.594 -14.777 1.00 35.69 236 LEU A C 1
ATOM 1821 O O . LEU A 1 236 ? 37.321 -4.056 -15.182 1.00 35.69 236 LEU A O 1
ATOM 1825 N N . PRO A 1 237 ? 36.263 -5.903 -14.468 1.00 34.59 237 PRO A N 1
ATOM 1826 C CA . PRO A 1 237 ? 37.428 -6.751 -14.689 1.00 34.59 237 PRO A CA 1
ATOM 1827 C C . PRO A 1 237 ? 37.786 -6.792 -16.178 1.00 34.59 237 PRO A C 1
ATOM 1829 O O . PRO A 1 237 ? 36.977 -7.242 -16.989 1.00 34.59 237 PRO A O 1
ATOM 1832 N N . GLU A 1 238 ? 38.996 -6.353 -16.530 1.00 35.97 238 GLU A N 1
ATOM 1833 C CA . GLU A 1 238 ? 39.533 -6.474 -17.888 1.00 35.97 238 GLU A CA 1
ATOM 1834 C C . GLU A 1 238 ? 39.679 -7.957 -18.248 1.00 35.97 238 GLU A C 1
ATOM 1836 O O . GLU A 1 238 ? 40.634 -8.633 -17.859 1.00 35.97 238 GLU A O 1
ATOM 1841 N N . HIS A 1 239 ? 38.691 -8.480 -18.969 1.00 42.31 239 HIS A N 1
ATOM 1842 C CA . HIS A 1 239 ? 38.669 -9.861 -19.424 1.00 42.31 239 HIS A CA 1
ATOM 1843 C C . HIS A 1 239 ? 38.930 -9.883 -20.937 1.00 42.31 239 HIS A C 1
ATOM 1845 O O . HIS A 1 239 ? 38.211 -9.207 -21.674 1.00 42.31 239 HIS A O 1
ATOM 1851 N N . PRO A 1 240 ? 39.932 -10.634 -21.437 1.00 39.53 240 PRO A N 1
ATOM 1852 C CA . PRO A 1 240 ? 40.261 -10.631 -22.860 1.00 39.53 240 PRO A CA 1
ATOM 1853 C C . PRO A 1 240 ? 39.074 -11.122 -23.697 1.00 39.53 240 PRO A C 1
ATOM 1855 O O . PRO A 1 240 ? 38.580 -12.231 -23.480 1.00 39.53 240 PRO A O 1
ATOM 1858 N N . GLN A 1 241 ? 38.647 -10.275 -24.640 1.00 45.03 241 GLN A N 1
ATOM 1859 C CA . GLN A 1 241 ? 37.483 -10.437 -25.518 1.00 45.03 241 GLN A CA 1
ATOM 1860 C C . GLN A 1 241 ? 37.430 -11.825 -26.189 1.00 45.03 241 GLN A C 1
ATOM 1862 O O . GLN A 1 241 ? 38.240 -12.108 -27.078 1.00 45.03 241 GLN A O 1
ATOM 1867 N N . PRO A 1 242 ? 36.468 -12.696 -25.831 1.00 37.84 242 PRO A N 1
ATOM 1868 C CA . PRO A 1 242 ? 36.182 -13.894 -26.596 1.00 37.84 242 PRO A CA 1
ATOM 1869 C C . PRO A 1 242 ? 35.108 -13.578 -27.645 1.00 37.84 242 PRO A C 1
ATOM 1871 O O . PRO A 1 242 ? 33.995 -13.191 -27.304 1.00 37.84 242 PRO A O 1
ATOM 1874 N N . THR A 1 243 ? 35.365 -13.880 -28.919 1.00 46.47 243 THR A N 1
ATOM 1875 C CA . THR A 1 243 ? 34.360 -13.799 -30.007 1.00 46.47 243 THR A CA 1
ATOM 1876 C C . THR A 1 243 ? 33.191 -14.796 -29.867 1.00 46.47 243 THR A C 1
ATOM 1878 O O . THR A 1 243 ? 32.363 -14.922 -30.765 1.00 46.47 243 THR A O 1
ATOM 1881 N N . THR A 1 244 ? 33.108 -15.497 -28.732 1.00 45.91 244 THR A N 1
ATOM 1882 C CA . THR A 1 244 ? 31.982 -16.321 -28.280 1.00 45.91 244 THR A CA 1
ATOM 1883 C C . THR A 1 244 ? 31.822 -16.162 -26.762 1.00 45.91 244 THR A C 1
ATOM 1885 O O . THR A 1 244 ? 32.637 -16.682 -25.990 1.00 45.91 244 THR A O 1
ATOM 1888 N N . TRP A 1 245 ? 30.774 -15.467 -26.332 1.00 42.78 245 TRP A N 1
ATOM 1889 C CA . TRP A 1 245 ? 30.414 -15.271 -24.923 1.00 42.78 245 TRP A CA 1
ATOM 1890 C C . TRP A 1 245 ? 29.866 -16.569 -24.269 1.00 42.78 245 TRP A C 1
ATOM 1892 O O . TRP A 1 245 ? 29.524 -17.525 -24.971 1.00 42.78 245 TRP A O 1
ATOM 1902 N N . ARG A 1 246 ? 29.838 -16.657 -22.925 1.00 48.38 246 ARG A N 1
ATOM 1903 C CA . ARG A 1 246 ? 29.469 -17.870 -22.150 1.00 48.38 246 ARG A CA 1
ATOM 1904 C C . ARG A 1 246 ? 28.728 -17.538 -20.844 1.00 48.38 246 ARG A C 1
ATOM 1906 O O . ARG A 1 246 ? 28.963 -16.485 -20.260 1.00 48.38 246 ARG A O 1
ATOM 1913 N N . LEU A 1 247 ? 27.898 -18.463 -20.343 1.00 43.84 247 LEU A N 1
ATOM 1914 C CA . LEU A 1 247 ? 27.221 -18.322 -19.040 1.00 43.84 247 LEU A CA 1
ATOM 1915 C C . LEU A 1 247 ? 28.191 -18.469 -17.845 1.00 43.84 247 LEU A C 1
ATOM 1917 O O . LEU A 1 247 ? 29.027 -19.377 -17.858 1.00 43.84 247 LEU A O 1
ATOM 1921 N N . PRO A 1 248 ? 28.017 -17.669 -16.773 1.00 43.69 248 PRO A N 1
ATOM 1922 C CA . PRO A 1 248 ? 28.521 -17.975 -15.434 1.00 43.69 248 PRO A CA 1
ATOM 1923 C C . PRO A 1 248 ? 27.861 -19.227 -14.829 1.00 43.69 248 PRO A C 1
ATOM 1925 O O . PRO A 1 248 ? 26.697 -19.520 -15.098 1.00 43.69 248 PRO A O 1
ATOM 1928 N N . ASP A 1 249 ? 28.583 -19.939 -13.959 1.00 40.44 249 ASP A N 1
ATOM 1929 C CA . ASP A 1 249 ? 28.042 -21.070 -13.193 1.00 40.44 24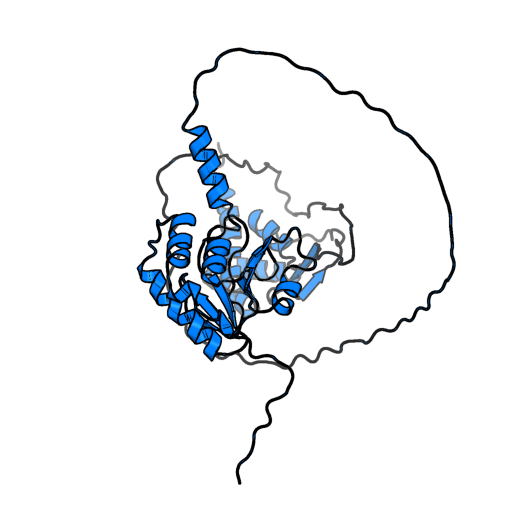9 ASP A CA 1
ATOM 1930 C C . ASP A 1 249 ? 27.369 -20.590 -11.892 1.00 40.44 249 ASP A C 1
ATOM 1932 O O . ASP A 1 249 ? 27.948 -19.830 -11.110 1.00 40.44 249 ASP A O 1
ATOM 1936 N N . HIS A 1 250 ? 26.137 -21.047 -11.653 1.00 46.41 250 HIS A N 1
ATOM 1937 C CA . HIS A 1 250 ? 25.327 -20.753 -10.465 1.00 46.41 250 HIS A CA 1
ATOM 1938 C C . HIS A 1 250 ? 24.831 -22.032 -9.757 1.00 46.41 250 HIS A C 1
ATOM 1940 O O . HIS A 1 250 ? 23.752 -22.067 -9.161 1.00 46.41 250 HIS A O 1
ATOM 1946 N N . SER A 1 251 ? 25.631 -23.100 -9.792 1.00 40.00 251 SER A N 1
ATOM 1947 C CA . SER A 1 251 ? 25.359 -24.401 -9.167 1.00 40.00 251 SER A CA 1
ATOM 1948 C C . SER A 1 251 ? 25.448 -24.426 -7.624 1.00 40.00 251 SER A C 1
ATOM 1950 O O . SER A 1 251 ? 26.197 -25.215 -7.044 1.00 40.00 251 SER A O 1
ATOM 1952 N N . GLN A 1 252 ? 24.634 -23.623 -6.915 1.00 43.59 252 GLN A N 1
ATOM 1953 C CA . GLN A 1 252 ? 24.290 -23.887 -5.501 1.00 43.59 252 GLN A CA 1
ATOM 1954 C C . GLN A 1 252 ? 23.104 -23.072 -4.950 1.00 43.59 252 GLN A C 1
ATOM 1956 O O . GLN A 1 252 ? 23.232 -21.896 -4.627 1.00 43.59 252 GLN A O 1
ATOM 1961 N N . THR A 1 253 ? 21.962 -23.738 -4.742 1.00 42.03 253 THR A N 1
ATOM 1962 C CA . THR A 1 253 ? 21.204 -23.807 -3.463 1.00 42.03 253 THR A CA 1
ATOM 1963 C C . THR A 1 253 ? 19.884 -24.564 -3.672 1.00 42.03 253 THR A C 1
ATOM 1965 O O . THR A 1 253 ? 19.224 -24.406 -4.699 1.00 42.03 253 THR A O 1
ATOM 1968 N N . GLN A 1 254 ? 19.482 -25.389 -2.696 1.00 45.34 254 GLN A N 1
ATOM 1969 C CA . GLN A 1 254 ? 18.182 -26.075 -2.672 1.00 45.34 254 GLN A CA 1
ATOM 1970 C C . GLN A 1 254 ? 17.560 -26.005 -1.273 1.00 45.34 254 GLN A C 1
ATOM 1972 O O . GLN A 1 254 ? 18.158 -26.488 -0.312 1.00 45.34 254 GLN A O 1
ATOM 1977 N N . SER A 1 255 ? 16.332 -25.488 -1.164 1.00 40.22 255 SER A N 1
ATOM 1978 C CA . SER A 1 255 ? 15.483 -25.681 0.020 1.00 40.22 255 SER A CA 1
ATOM 1979 C C . SER A 1 255 ? 14.000 -25.382 -0.248 1.00 40.22 255 SER A C 1
ATOM 1981 O O . SER A 1 255 ? 13.658 -24.296 -0.704 1.00 40.22 255 SER A O 1
ATOM 1983 N N . SER A 1 256 ? 13.139 -26.324 0.157 1.00 51.03 256 SER A N 1
ATOM 1984 C CA . SER A 1 256 ? 11.687 -26.204 0.425 1.00 51.03 256 SER A CA 1
ATOM 1985 C C . SER A 1 256 ? 10.706 -25.759 -0.684 1.00 51.03 256 SER A C 1
ATOM 1987 O O . SER A 1 256 ? 10.524 -24.578 -0.952 1.00 51.03 256 SER A O 1
ATOM 1989 N N . ASN A 1 257 ? 9.910 -26.737 -1.134 1.00 54.81 257 ASN A N 1
ATOM 1990 C CA . ASN A 1 257 ? 8.471 -26.701 -1.474 1.00 54.81 257 ASN A CA 1
ATOM 1991 C C . ASN A 1 257 ? 7.901 -25.759 -2.552 1.00 54.81 257 ASN A C 1
ATOM 1993 O O . ASN A 1 257 ? 6.771 -25.992 -2.975 1.00 54.81 257 ASN A O 1
ATOM 1997 N N . GLN A 1 258 ? 8.646 -24.792 -3.074 1.00 55.72 258 GLN A N 1
ATOM 1998 C CA . GLN A 1 258 ? 8.432 -24.290 -4.434 1.00 55.72 258 GLN A CA 1
ATOM 1999 C C . GLN A 1 258 ? 9.797 -24.210 -5.105 1.00 55.72 258 GLN A C 1
ATOM 2001 O O . GLN A 1 258 ? 10.669 -23.481 -4.640 1.00 55.72 258 GLN A O 1
ATOM 2006 N N . SER A 1 259 ? 10.003 -24.988 -6.169 1.00 58.34 259 SER A N 1
ATOM 2007 C CA . SER A 1 259 ? 11.223 -24.903 -6.973 1.00 58.34 259 SER A CA 1
ATOM 2008 C C . SER A 1 259 ? 11.324 -23.486 -7.546 1.00 58.34 259 SER A C 1
ATOM 2010 O O . SER A 1 259 ? 10.434 -23.102 -8.311 1.00 58.34 259 SER A O 1
ATOM 2012 N N . PRO A 1 260 ? 12.335 -22.685 -7.162 1.00 72.62 260 PRO A N 1
ATOM 2013 C CA . PRO A 1 260 ? 12.400 -21.297 -7.587 1.00 72.62 260 PRO A CA 1
ATOM 2014 C C . PRO A 1 260 ? 12.588 -21.226 -9.103 1.00 72.62 260 PRO A C 1
ATOM 2016 O O . PRO A 1 260 ? 13.201 -22.102 -9.714 1.00 72.62 260 PRO A O 1
ATOM 2019 N N . ILE A 1 261 ? 12.048 -20.177 -9.719 1.00 75.50 261 ILE A N 1
ATOM 2020 C CA . ILE A 1 261 ? 12.269 -19.908 -11.140 1.00 75.50 261 ILE A CA 1
ATOM 2021 C C . ILE A 1 261 ? 13.721 -19.439 -11.279 1.00 75.50 261 ILE A C 1
ATOM 2023 O O . ILE A 1 261 ? 14.049 -18.331 -10.863 1.00 75.50 261 ILE A O 1
ATOM 2027 N N . TYR A 1 262 ? 14.584 -20.296 -11.828 1.00 79.25 262 TYR A N 1
ATOM 2028 C CA . TYR A 1 262 ? 16.003 -19.986 -12.037 1.00 79.25 262 TYR A CA 1
ATOM 2029 C C . TYR A 1 262 ? 16.227 -19.189 -13.329 1.00 79.25 262 TYR A C 1
ATOM 2031 O O . TYR A 1 262 ? 17.174 -18.414 -13.412 1.00 79.25 262 TYR A O 1
ATOM 2039 N N . SER A 1 263 ? 15.365 -19.364 -14.335 1.00 84.69 263 SER A N 1
ATOM 2040 C CA . SER A 1 263 ? 15.423 -18.624 -15.600 1.00 84.69 263 SER A CA 1
ATOM 2041 C C . SER A 1 263 ? 14.068 -18.590 -16.315 1.00 84.69 263 SER A C 1
ATOM 2043 O O . SER A 1 263 ? 13.116 -19.283 -15.941 1.00 84.69 263 SER A O 1
ATOM 2045 N N . TYR A 1 264 ? 13.986 -17.787 -17.375 1.00 90.00 264 TYR A N 1
ATOM 2046 C CA . TYR A 1 264 ? 12.878 -17.789 -18.328 1.00 90.00 264 TYR A CA 1
ATOM 2047 C C . TYR A 1 264 ? 13.325 -18.361 -19.679 1.00 90.00 264 TYR A C 1
ATOM 2049 O O . TYR A 1 264 ? 14.511 -18.394 -19.988 1.00 90.00 264 TYR A O 1
ATOM 2057 N N . ILE A 1 265 ? 12.359 -18.777 -20.497 1.00 88.62 265 ILE A N 1
ATOM 2058 C CA . ILE A 1 265 ? 12.509 -18.871 -21.953 1.00 88.62 265 ILE A CA 1
ATOM 2059 C C . ILE A 1 265 ? 11.718 -17.719 -22.546 1.00 88.62 265 ILE A C 1
ATOM 2061 O O . ILE A 1 265 ? 10.512 -17.606 -22.295 1.00 88.62 265 ILE A O 1
ATOM 2065 N N . ARG A 1 266 ? 12.384 -16.875 -23.329 1.00 93.31 266 ARG A N 1
ATOM 2066 C CA . ARG A 1 266 ? 11.828 -15.629 -23.839 1.00 93.31 266 ARG A CA 1
ATOM 2067 C C . ARG A 1 266 ? 12.054 -15.472 -25.339 1.00 93.31 266 ARG A C 1
ATOM 2069 O O . ARG A 1 266 ? 13.158 -15.633 -25.843 1.00 93.31 266 ARG A O 1
ATOM 2076 N N . GLU A 1 267 ? 10.984 -15.131 -26.039 1.00 94.44 267 GLU A N 1
ATOM 2077 C CA . GLU A 1 267 ? 11.012 -14.742 -27.449 1.00 94.44 267 GLU A CA 1
ATOM 2078 C C . GLU A 1 267 ? 10.849 -13.222 -27.570 1.00 94.44 267 GLU A C 1
ATOM 2080 O O . GLU A 1 267 ? 10.564 -12.538 -26.583 1.00 94.44 267 GLU A O 1
ATOM 2085 N N . ILE A 1 268 ? 10.980 -12.688 -28.787 1.00 94.81 268 ILE A N 1
ATOM 2086 C CA . ILE A 1 268 ? 10.735 -11.264 -29.080 1.00 94.81 268 ILE A CA 1
ATOM 2087 C C . ILE A 1 268 ? 9.339 -10.828 -28.603 1.00 94.81 268 ILE A C 1
ATOM 2089 O O . ILE A 1 268 ? 9.194 -9.773 -27.995 1.00 94.81 268 ILE A O 1
ATOM 2093 N N . SER A 1 269 ? 8.339 -11.700 -28.755 1.00 92.75 269 SER A N 1
ATOM 2094 C CA . SER A 1 269 ? 6.965 -11.522 -28.272 1.00 92.75 269 SER A CA 1
ATOM 2095 C C . SER A 1 269 ? 6.767 -11.739 -26.760 1.00 92.75 269 SER A C 1
ATOM 2097 O O . SER A 1 269 ? 5.632 -11.878 -26.306 1.00 92.75 269 SER A O 1
ATOM 2099 N N . GLY A 1 270 ? 7.839 -11.825 -25.966 1.00 91.25 270 GLY A N 1
ATOM 2100 C CA . GLY A 1 270 ? 7.783 -11.961 -24.508 1.00 91.25 270 GLY A CA 1
ATOM 2101 C C . GLY A 1 270 ? 8.032 -13.374 -23.964 1.00 91.25 270 GLY A C 1
ATOM 2102 O O . GLY A 1 270 ? 8.457 -14.294 -24.670 1.00 91.25 270 GLY A O 1
ATOM 2103 N N . ILE A 1 271 ? 7.817 -13.527 -22.654 1.00 93.31 271 ILE A N 1
ATOM 2104 C CA . ILE A 1 271 ? 8.116 -14.749 -21.891 1.00 93.31 271 ILE A CA 1
ATOM 2105 C C . ILE A 1 271 ? 7.210 -15.897 -22.354 1.00 93.31 271 ILE A C 1
ATOM 2107 O O . ILE A 1 271 ? 5.989 -15.792 -22.302 1.00 93.31 271 ILE A O 1
ATOM 2111 N N . GLN A 1 272 ? 7.823 -17.005 -22.771 1.00 91.25 272 GLN A N 1
ATOM 2112 C CA . GLN A 1 272 ? 7.143 -18.223 -23.220 1.00 91.25 272 GLN A CA 1
ATOM 2113 C C . GLN A 1 272 ? 7.028 -19.269 -22.103 1.00 91.25 272 GLN A C 1
ATOM 2115 O O . GLN A 1 272 ? 6.060 -20.025 -22.051 1.00 91.25 272 GLN A O 1
ATOM 2120 N N . ARG A 1 273 ? 8.026 -19.347 -21.210 1.00 88.12 273 ARG A N 1
ATOM 2121 C CA . ARG A 1 273 ? 8.071 -20.327 -20.112 1.00 88.12 273 ARG A CA 1
ATOM 2122 C C . ARG A 1 273 ? 8.921 -19.818 -18.948 1.00 88.12 273 ARG A C 1
ATOM 2124 O O . ARG A 1 273 ? 9.908 -19.127 -19.170 1.00 88.12 273 ARG A O 1
ATOM 2131 N N . ALA A 1 274 ? 8.580 -20.215 -17.726 1.00 88.50 274 ALA A N 1
ATOM 2132 C CA . ALA A 1 274 ? 9.455 -20.119 -16.556 1.00 88.50 274 ALA A CA 1
ATOM 2133 C C . ALA A 1 274 ? 10.101 -21.487 -16.282 1.00 88.50 274 ALA A C 1
ATOM 2135 O O . ALA A 1 274 ? 9.424 -22.511 -16.406 1.00 88.50 274 ALA A O 1
ATOM 2136 N N . ILE A 1 275 ? 11.388 -21.525 -15.930 1.00 80.56 275 ILE A N 1
ATOM 2137 C CA . ILE A 1 275 ? 12.132 -22.773 -15.714 1.00 80.56 275 ILE A CA 1
ATOM 2138 C C . ILE A 1 275 ? 12.450 -22.953 -14.220 1.00 80.56 275 ILE A C 1
ATOM 2140 O O . ILE A 1 275 ? 13.216 -22.169 -13.657 1.00 80.56 275 ILE A O 1
ATOM 2144 N N . PRO A 1 276 ? 11.902 -23.991 -13.558 1.00 77.94 276 PRO A N 1
ATOM 2145 C CA . PRO A 1 276 ? 12.118 -24.256 -12.133 1.00 77.94 276 PRO A CA 1
ATOM 2146 C C . PRO A 1 276 ? 13.411 -25.049 -11.844 1.00 77.94 276 PRO A C 1
ATOM 2148 O O . PRO A 1 276 ? 13.536 -25.687 -10.801 1.00 77.94 276 PRO A O 1
ATOM 2151 N N . HIS A 1 277 ? 14.355 -25.074 -12.788 1.00 74.69 277 HIS A N 1
ATOM 2152 C CA . HIS A 1 277 ? 15.652 -25.740 -12.669 1.00 74.69 277 HIS A CA 1
ATOM 2153 C C . HIS A 1 277 ? 16.706 -25.009 -13.507 1.00 74.69 277 HIS A C 1
ATOM 2155 O O . HIS A 1 277 ? 16.387 -24.440 -14.551 1.00 74.69 277 HIS A O 1
ATOM 2161 N N . LEU A 1 278 ? 17.965 -25.067 -13.072 1.00 65.56 278 LEU A N 1
ATOM 2162 C CA . LEU A 1 278 ? 19.110 -24.663 -13.887 1.00 65.56 278 LEU A CA 1
ATOM 2163 C C . LEU A 1 278 ? 19.213 -25.598 -15.103 1.00 65.56 278 LEU A C 1
ATOM 2165 O O . LEU A 1 278 ? 19.244 -26.819 -14.939 1.00 65.56 278 LEU A O 1
ATOM 2169 N N . GLN A 1 279 ? 19.256 -25.038 -16.313 1.00 60.69 279 GLN A N 1
ATOM 2170 C CA . GLN A 1 279 ? 19.599 -25.805 -17.512 1.00 60.69 279 GLN A CA 1
ATOM 2171 C C . GLN A 1 279 ? 21.129 -25.921 -17.652 1.00 60.69 279 GLN A C 1
ATOM 2173 O O . GLN A 1 279 ? 21.839 -25.003 -17.239 1.00 60.69 279 GLN A O 1
ATOM 2178 N N . PRO A 1 280 ? 21.652 -27.011 -18.246 1.00 53.59 280 PRO A N 1
ATOM 2179 C CA . PRO A 1 280 ? 23.048 -27.077 -18.672 1.00 53.59 280 PRO A CA 1
ATOM 2180 C C . PRO A 1 280 ? 23.402 -25.947 -19.650 1.00 53.59 280 PRO A C 1
ATOM 2182 O O . PRO A 1 280 ? 22.546 -25.469 -20.393 1.00 53.59 280 PRO A O 1
ATOM 2185 N N . LEU A 1 281 ? 24.676 -25.552 -19.674 1.00 53.28 281 LEU A N 1
ATOM 2186 C CA . LEU A 1 281 ? 25.193 -24.574 -20.630 1.00 53.28 281 LEU A CA 1
ATOM 2187 C C . LEU A 1 281 ? 25.305 -25.196 -22.030 1.00 53.28 281 LEU A C 1
ATOM 2189 O O . LEU A 1 281 ? 26.291 -25.866 -22.339 1.00 53.28 281 LEU A O 1
ATOM 2193 N N . ASP A 1 282 ? 24.310 -24.936 -22.880 1.00 56.03 282 ASP A N 1
ATOM 2194 C CA . ASP A 1 282 ? 24.380 -25.234 -24.312 1.00 56.03 282 ASP A CA 1
ATOM 2195 C C . ASP A 1 282 ? 25.490 -24.395 -24.966 1.00 56.03 282 ASP A C 1
ATOM 2197 O O . ASP A 1 282 ? 25.452 -23.165 -24.988 1.00 56.03 282 ASP A O 1
ATOM 2201 N N . SER A 1 283 ? 26.503 -25.063 -25.520 1.00 55.78 283 SER A N 1
ATOM 2202 C CA . SER A 1 283 ? 27.717 -24.445 -26.071 1.00 55.78 283 SER A CA 1
ATOM 2203 C C . SER A 1 283 ? 27.555 -23.891 -27.495 1.00 55.78 283 SER A C 1
ATOM 2205 O O . SER A 1 283 ? 28.521 -23.819 -28.259 1.00 55.78 283 SER A O 1
ATOM 2207 N N . THR A 1 284 ? 26.338 -23.495 -27.876 1.00 64.62 284 THR A N 1
ATOM 2208 C CA . THR A 1 284 ? 26.061 -22.879 -29.180 1.00 64.62 284 THR A CA 1
ATOM 2209 C C . THR A 1 284 ? 26.746 -21.514 -29.287 1.00 64.62 284 THR A C 1
ATOM 2211 O O . THR A 1 284 ? 26.547 -20.691 -28.392 1.00 64.62 284 THR A O 1
ATOM 2214 N N . PRO A 1 285 ? 27.500 -21.214 -30.362 1.00 68.06 285 PRO A N 1
ATOM 2215 C CA . PRO A 1 285 ? 28.011 -19.866 -30.585 1.00 68.06 285 PRO A CA 1
ATOM 2216 C C . PRO A 1 285 ? 26.837 -18.914 -30.843 1.00 68.06 285 PRO A C 1
ATOM 2218 O O . PRO A 1 285 ? 26.024 -19.146 -31.739 1.00 68.06 285 PRO A O 1
ATOM 2221 N N . LEU A 1 286 ? 26.748 -17.854 -30.042 1.00 74.31 286 LEU A N 1
ATOM 2222 C CA . LEU A 1 286 ? 25.717 -16.821 -30.137 1.00 74.31 286 LEU A CA 1
ATOM 2223 C C . LEU A 1 286 ? 26.318 -15.538 -30.730 1.00 74.31 286 LEU A C 1
ATOM 2225 O O . LEU A 1 286 ? 27.505 -15.282 -30.508 1.00 74.31 286 LEU A O 1
ATOM 2229 N N . PRO A 1 287 ? 25.534 -14.716 -31.451 1.00 77.88 287 PRO A N 1
ATOM 2230 C CA . PRO A 1 287 ? 25.946 -13.348 -31.737 1.00 77.88 287 PRO A CA 1
ATOM 2231 C C . PRO A 1 287 ? 26.102 -12.579 -30.420 1.00 77.88 287 PRO A C 1
ATOM 2233 O O . PRO A 1 287 ? 25.230 -12.665 -29.557 1.00 77.88 287 PRO A O 1
ATOM 2236 N N . SER A 1 288 ? 27.208 -11.846 -30.284 1.00 87.25 288 SER A 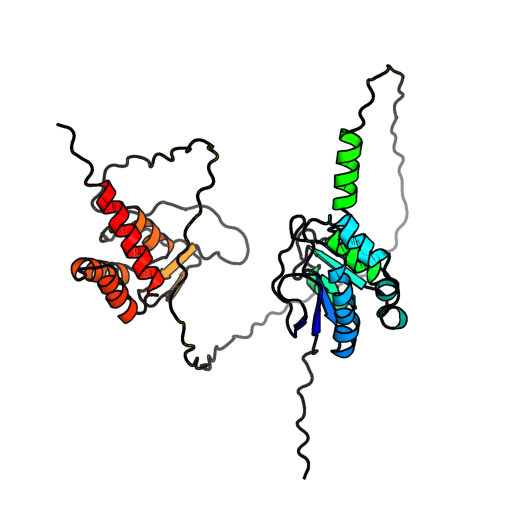N 1
ATOM 2237 C CA . SER A 1 288 ? 27.414 -10.896 -29.188 1.00 87.25 288 SER A CA 1
ATOM 2238 C C . SER A 1 288 ? 26.885 -9.519 -29.581 1.00 87.25 288 SER A C 1
ATOM 2240 O O . SER A 1 288 ? 26.968 -9.111 -30.743 1.00 87.25 288 SER A O 1
ATOM 2242 N N . PHE A 1 289 ? 26.349 -8.817 -28.592 1.00 88.56 289 PHE A N 1
ATOM 2243 C CA . PHE A 1 289 ? 25.746 -7.491 -28.680 1.00 88.56 289 PHE A CA 1
ATOM 2244 C C . PHE A 1 289 ? 26.501 -6.448 -27.841 1.00 88.56 289 PHE A C 1
ATOM 2246 O O . PHE A 1 289 ? 26.006 -5.337 -27.655 1.00 88.56 289 PHE A O 1
ATOM 2253 N N . GLY A 1 290 ? 27.678 -6.812 -27.322 1.00 86.75 290 GLY A N 1
ATOM 2254 C CA . GLY A 1 290 ? 28.392 -6.068 -26.288 1.00 86.75 290 GLY A CA 1
ATOM 2255 C C . GLY A 1 290 ? 28.058 -6.570 -24.881 1.00 86.75 290 GLY A C 1
ATOM 2256 O O . GLY A 1 290 ? 26.982 -7.125 -24.637 1.00 86.75 290 GLY A O 1
ATOM 2257 N N . PHE A 1 291 ? 28.979 -6.379 -23.936 1.00 83.75 291 PHE A N 1
ATOM 2258 C CA . PHE A 1 291 ? 28.924 -6.953 -22.588 1.00 83.75 291 PHE A CA 1
ATOM 2259 C C . PHE A 1 291 ? 27.622 -6.615 -21.848 1.00 83.75 291 PHE A C 1
ATOM 2261 O O . PHE A 1 291 ? 27.011 -7.488 -21.224 1.00 83.75 291 PHE A O 1
ATOM 2268 N N . LEU A 1 292 ? 27.165 -5.362 -21.915 1.00 87.56 292 LEU A N 1
ATOM 2269 C CA . LEU A 1 292 ? 25.933 -4.947 -21.237 1.00 87.56 292 LEU A CA 1
ATOM 2270 C C . LEU A 1 292 ? 24.674 -5.579 -21.854 1.00 87.56 292 LEU A C 1
ATOM 2272 O O . LEU A 1 292 ? 23.773 -5.999 -21.122 1.00 87.56 292 LEU A O 1
ATOM 2276 N N . ALA A 1 293 ? 24.616 -5.678 -23.182 1.00 92.56 293 ALA A N 1
ATOM 2277 C CA . ALA A 1 293 ? 23.480 -6.255 -23.891 1.00 92.56 293 ALA A CA 1
ATOM 2278 C C . ALA A 1 293 ? 23.434 -7.787 -23.755 1.00 92.56 293 ALA A C 1
ATOM 2280 O O . ALA A 1 293 ? 22.367 -8.332 -23.475 1.00 92.56 293 ALA A O 1
ATOM 2281 N N . ASP A 1 294 ? 24.570 -8.482 -23.851 1.00 88.69 294 ASP A N 1
ATOM 2282 C CA . ASP A 1 294 ? 24.644 -9.943 -23.696 1.00 88.69 294 ASP A CA 1
ATOM 2283 C C . ASP A 1 294 ? 24.190 -10.387 -22.297 1.00 88.69 294 ASP A C 1
ATOM 2285 O O . ASP A 1 294 ? 23.361 -11.290 -22.159 1.00 88.69 294 ASP A O 1
ATOM 2289 N N . ASN A 1 295 ? 24.658 -9.701 -21.246 1.00 88.06 295 ASN A N 1
ATOM 2290 C CA . ASN A 1 295 ? 24.231 -9.969 -19.870 1.00 88.06 295 ASN A CA 1
ATOM 2291 C C . ASN A 1 295 ? 22.735 -9.673 -19.652 1.00 88.06 295 ASN A C 1
ATOM 2293 O O . ASN A 1 295 ? 22.051 -10.429 -18.958 1.00 88.06 295 ASN A O 1
ATOM 2297 N N . TYR A 1 296 ? 22.196 -8.614 -20.267 1.00 93.56 296 TYR A N 1
ATOM 2298 C CA . TYR A 1 296 ? 20.760 -8.322 -20.228 1.00 93.56 296 TYR A CA 1
ATOM 2299 C C . TYR A 1 296 ? 19.938 -9.434 -20.898 1.00 93.56 296 TYR A C 1
ATOM 2301 O O . TYR A 1 296 ? 18.979 -9.955 -20.319 1.00 93.56 296 TYR A O 1
ATOM 2309 N N . LEU A 1 297 ? 20.332 -9.834 -22.108 1.00 92.62 297 LEU A N 1
ATOM 2310 C CA . LEU A 1 297 ? 19.631 -10.841 -22.899 1.00 92.62 297 LEU A CA 1
ATOM 2311 C C . LEU A 1 297 ? 19.674 -12.225 -22.227 1.00 92.62 297 LEU A C 1
ATOM 2313 O O . LEU A 1 297 ? 18.661 -12.931 -22.214 1.00 92.62 297 LEU A O 1
ATOM 2317 N N . GLN A 1 298 ? 20.797 -12.562 -21.582 1.00 85.88 298 GLN A N 1
ATOM 2318 C CA . GLN A 1 298 ? 20.952 -13.731 -20.714 1.00 85.88 298 GLN A CA 1
ATOM 2319 C C . GLN A 1 298 ? 19.996 -13.704 -19.520 1.00 85.88 298 GLN A C 1
ATOM 2321 O O . GLN A 1 298 ? 19.222 -14.644 -19.335 1.00 85.88 298 GLN A O 1
ATOM 2326 N N . ALA A 1 299 ? 20.041 -12.643 -18.707 1.00 87.62 299 ALA A N 1
ATOM 2327 C CA . ALA A 1 299 ? 19.270 -12.551 -17.467 1.00 87.62 299 ALA A CA 1
ATOM 2328 C C . ALA A 1 299 ? 17.752 -12.599 -17.719 1.00 87.62 299 ALA A C 1
ATOM 2330 O O . ALA A 1 299 ? 16.993 -13.123 -16.902 1.00 87.62 299 ALA A O 1
ATOM 2331 N N . HIS A 1 300 ? 17.309 -12.110 -18.881 1.00 91.19 300 HIS A N 1
ATOM 2332 C CA . HIS A 1 300 ? 15.919 -12.191 -19.331 1.00 91.19 300 HIS A CA 1
ATOM 2333 C C . HIS A 1 300 ? 15.573 -13.458 -20.140 1.00 91.19 300 HIS A C 1
ATOM 2335 O O . HIS A 1 300 ? 14.410 -13.624 -20.519 1.00 91.19 300 HIS A O 1
ATOM 2341 N N . GLY A 1 301 ? 16.525 -14.372 -20.355 1.00 90.19 301 GLY A N 1
ATOM 2342 C CA . GLY A 1 301 ? 16.284 -15.710 -20.905 1.00 90.19 301 GLY A CA 1
ATOM 2343 C C . GLY A 1 301 ? 15.947 -15.752 -22.398 1.00 90.19 301 GLY A C 1
ATOM 2344 O O . GLY A 1 301 ? 15.151 -16.596 -22.821 1.00 90.19 301 GLY A O 1
ATOM 2345 N N . TYR A 1 302 ? 16.482 -14.824 -23.195 1.00 92.19 302 TYR A N 1
ATOM 2346 C CA . TYR A 1 302 ? 16.188 -14.745 -24.628 1.00 92.19 302 TYR A CA 1
ATOM 2347 C C . TYR A 1 302 ? 16.713 -15.966 -25.409 1.00 92.19 302 TYR A C 1
ATOM 2349 O O . TYR A 1 302 ? 17.862 -16.375 -25.257 1.00 92.19 302 TYR A O 1
ATOM 2357 N N . THR A 1 303 ? 15.868 -16.564 -26.259 1.00 90.44 303 THR A N 1
ATOM 2358 C CA . THR A 1 303 ? 16.239 -17.733 -27.078 1.00 90.44 303 THR A CA 1
ATOM 2359 C C . THR A 1 303 ? 17.206 -17.367 -28.200 1.00 90.44 303 THR A C 1
ATOM 2361 O O . THR A 1 303 ? 17.182 -16.253 -28.715 1.00 90.44 303 THR A O 1
ATOM 2364 N N . VAL A 1 304 ? 17.978 -18.346 -28.687 1.00 87.69 304 VAL A N 1
ATOM 2365 C CA . VAL A 1 304 ? 18.849 -18.190 -29.870 1.00 87.69 304 VAL A CA 1
ATOM 2366 C C . VAL A 1 304 ? 18.088 -17.624 -31.079 1.00 87.69 304 VAL A C 1
ATOM 2368 O O . VAL A 1 304 ? 18.615 -16.783 -31.801 1.00 87.69 304 VAL A O 1
ATOM 2371 N N . ARG A 1 305 ? 16.818 -18.016 -31.272 1.00 87.94 305 ARG A N 1
ATOM 2372 C CA . ARG A 1 305 ? 15.952 -17.437 -32.311 1.00 87.94 305 ARG A CA 1
ATOM 2373 C C . ARG A 1 305 ? 15.734 -15.940 -32.088 1.00 87.94 305 ARG A C 1
ATOM 2375 O O . ARG A 1 305 ? 15.916 -15.164 -33.021 1.00 87.94 305 ARG A O 1
ATOM 2382 N N . ALA A 1 306 ? 15.374 -15.529 -30.875 1.00 93.06 306 ALA A N 1
ATOM 2383 C CA . ALA A 1 306 ? 15.212 -14.120 -30.543 1.00 93.06 306 ALA A CA 1
ATOM 2384 C C . ALA A 1 306 ? 16.524 -13.332 -30.706 1.00 93.06 306 ALA A C 1
ATOM 2386 O O . ALA A 1 306 ? 16.509 -12.245 -31.276 1.00 93.06 306 ALA A O 1
ATOM 2387 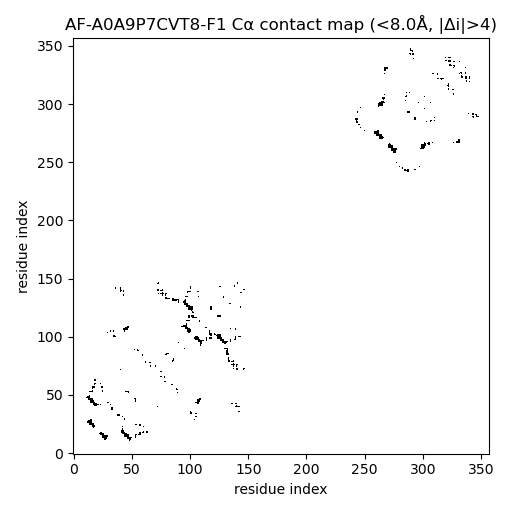N N . LEU A 1 307 ? 17.671 -13.900 -30.320 1.00 93.56 307 LEU A N 1
ATOM 2388 C CA . LEU A 1 307 ? 18.978 -13.281 -30.567 1.00 93.56 307 LEU A CA 1
ATOM 2389 C C . LEU A 1 307 ? 19.227 -13.058 -32.069 1.00 93.56 307 LEU A C 1
ATOM 2391 O O . LEU A 1 307 ? 19.652 -11.975 -32.453 1.00 93.56 307 LEU A O 1
ATOM 2395 N N . LEU A 1 308 ? 18.878 -14.009 -32.941 1.00 90.69 308 LEU A N 1
ATOM 2396 C CA . LEU A 1 308 ? 18.978 -13.822 -34.397 1.00 90.69 308 LEU A CA 1
ATOM 2397 C C . LEU A 1 308 ? 18.021 -12.736 -34.932 1.00 90.69 308 LEU A C 1
ATOM 2399 O O . LEU A 1 308 ? 18.397 -11.986 -35.833 1.00 90.69 308 LEU A O 1
ATOM 2403 N N . HIS A 1 309 ? 16.817 -12.593 -34.366 1.00 93.56 309 HIS A N 1
ATOM 2404 C CA . HIS A 1 309 ? 15.908 -11.484 -34.697 1.00 93.56 309 HIS A CA 1
ATOM 2405 C C . HIS A 1 309 ? 16.468 -10.118 -34.262 1.00 93.56 309 HIS A C 1
ATOM 2407 O O . HIS A 1 309 ? 16.382 -9.155 -35.024 1.00 93.56 309 HIS A O 1
ATOM 2413 N N . ILE A 1 310 ? 17.084 -10.038 -33.078 1.00 95.19 310 ILE A N 1
ATOM 2414 C CA . ILE A 1 310 ? 17.770 -8.834 -32.582 1.00 95.19 310 ILE A CA 1
ATOM 2415 C C . ILE A 1 310 ? 18.982 -8.516 -33.464 1.00 95.19 310 ILE A C 1
ATOM 2417 O O . ILE A 1 310 ? 19.117 -7.382 -33.910 1.00 95.19 310 ILE A O 1
ATOM 2421 N N . GLN A 1 311 ? 19.812 -9.509 -33.800 1.00 94.25 311 GLN A N 1
ATOM 2422 C CA . GLN A 1 311 ? 20.955 -9.344 -34.703 1.00 94.25 311 GLN A CA 1
ATOM 2423 C C . GLN A 1 311 ? 20.517 -8.816 -36.068 1.00 94.25 311 GLN A C 1
ATOM 2425 O O . GLN A 1 311 ? 21.110 -7.858 -36.563 1.00 94.25 311 GLN A O 1
ATOM 2430 N N . HIS A 1 312 ? 19.464 -9.388 -36.656 1.00 92.81 312 HIS A N 1
ATOM 2431 C CA . HIS A 1 312 ? 18.901 -8.890 -37.907 1.00 92.81 312 HIS A CA 1
ATOM 2432 C C . HIS A 1 312 ? 18.464 -7.426 -37.773 1.00 92.81 312 HIS A C 1
ATOM 2434 O O . HIS A 1 312 ? 18.894 -6.600 -38.572 1.00 92.81 312 HIS A O 1
ATOM 2440 N N . ALA A 1 313 ? 17.710 -7.086 -36.721 1.00 94.88 313 ALA A N 1
ATOM 2441 C CA . ALA A 1 313 ? 17.268 -5.717 -36.475 1.00 94.88 313 ALA A CA 1
ATOM 2442 C C . ALA A 1 313 ? 18.437 -4.731 -36.283 1.00 94.88 313 ALA A C 1
ATOM 2444 O O . ALA A 1 313 ? 18.348 -3.618 -36.793 1.00 94.88 313 ALA A O 1
ATOM 2445 N N . VAL A 1 314 ? 19.535 -5.114 -35.613 1.00 93.31 314 VAL A N 1
ATOM 2446 C CA . VAL A 1 314 ? 20.751 -4.277 -35.516 1.00 93.31 314 VAL A CA 1
ATOM 2447 C C . VAL A 1 314 ? 21.325 -3.992 -36.907 1.00 93.31 314 VAL A C 1
ATOM 2449 O O . VAL A 1 314 ? 21.627 -2.846 -37.216 1.00 93.31 314 VAL A O 1
ATOM 2452 N N . HIS A 1 315 ? 21.427 -5.006 -37.772 1.00 91.06 315 HIS A N 1
ATOM 2453 C CA . HIS A 1 315 ? 22.041 -4.860 -39.098 1.00 91.06 315 HIS A CA 1
ATOM 2454 C C . HIS A 1 315 ? 21.145 -4.144 -40.125 1.00 91.06 315 HIS A C 1
ATOM 2456 O O . HIS A 1 315 ? 21.661 -3.628 -41.114 1.00 91.06 315 HIS A O 1
ATOM 2462 N N . THR A 1 316 ? 19.821 -4.114 -39.931 1.00 92.00 316 THR A N 1
ATOM 2463 C CA . THR A 1 316 ? 18.884 -3.419 -40.837 1.00 92.00 316 THR A CA 1
ATOM 2464 C C . THR A 1 316 ? 18.498 -2.010 -40.390 1.00 92.00 316 THR A C 1
ATOM 2466 O O . THR A 1 316 ? 17.828 -1.317 -41.152 1.00 92.00 316 THR A O 1
ATOM 2469 N N . SER A 1 317 ? 18.857 -1.587 -39.174 1.00 93.69 317 SER A N 1
ATOM 2470 C CA . SER A 1 317 ? 18.385 -0.320 -38.600 1.00 93.69 317 SER A CA 1
ATOM 2471 C C . SER A 1 317 ? 19.423 0.792 -38.701 1.00 93.69 317 SER A C 1
ATOM 2473 O O . SER A 1 317 ? 20.524 0.687 -38.173 1.00 93.69 317 SER A O 1
ATOM 2475 N N . ASP A 1 318 ? 19.018 1.903 -39.310 1.00 87.56 318 ASP A N 1
ATOM 2476 C CA . ASP A 1 318 ? 19.771 3.162 -39.379 1.00 87.56 318 ASP A CA 1
ATOM 2477 C C . ASP A 1 318 ? 19.693 4.002 -38.088 1.00 87.56 318 ASP A C 1
ATOM 2479 O O . ASP A 1 318 ? 20.410 4.989 -37.926 1.00 87.56 318 ASP A O 1
ATOM 2483 N N . SER A 1 319 ? 18.775 3.649 -37.186 1.00 90.56 319 SER A N 1
ATOM 2484 C CA . SER A 1 319 ? 18.357 4.482 -36.064 1.00 90.56 319 SER A CA 1
ATOM 2485 C C . SER A 1 319 ? 17.675 3.662 -34.966 1.00 90.56 319 SER A C 1
ATOM 2487 O O . SER A 1 319 ? 17.059 2.622 -35.225 1.00 90.56 319 SER A O 1
ATOM 2489 N N . HIS A 1 320 ? 17.700 4.178 -33.732 1.00 89.44 320 HIS A N 1
ATOM 2490 C CA . HIS A 1 320 ? 17.020 3.543 -32.598 1.00 89.44 320 HIS A CA 1
ATOM 2491 C C . HIS A 1 320 ? 15.501 3.412 -32.816 1.00 89.44 320 HIS A C 1
ATOM 2493 O O . HIS A 1 320 ? 14.894 2.441 -32.366 1.00 89.44 320 HIS A O 1
ATOM 2499 N N . GLU A 1 321 ? 14.877 4.348 -33.546 1.00 93.88 321 GLU A N 1
ATOM 2500 C CA . GLU A 1 321 ? 13.453 4.273 -33.887 1.00 93.88 321 GLU A CA 1
ATOM 2501 C C . GLU A 1 321 ? 13.160 3.140 -34.877 1.00 93.88 321 GLU A C 1
ATOM 2503 O O . GLU A 1 321 ? 12.161 2.433 -34.722 1.00 93.88 321 GLU A O 1
ATOM 2508 N N . HIS A 1 322 ? 14.021 2.943 -35.881 1.00 95.25 322 HIS A N 1
ATOM 2509 C CA . HIS A 1 322 ? 13.888 1.846 -36.839 1.00 95.25 322 HIS A CA 1
ATOM 2510 C C . HIS A 1 322 ? 14.052 0.491 -36.141 1.00 95.25 322 HIS A C 1
ATOM 2512 O O . HIS A 1 322 ? 13.234 -0.411 -36.343 1.00 95.25 322 HIS A O 1
ATOM 2518 N N . PHE A 1 323 ? 15.034 0.378 -35.245 1.00 96.69 323 PHE A N 1
ATOM 2519 C CA . PHE A 1 323 ? 15.262 -0.817 -34.435 1.00 96.69 323 PHE A CA 1
ATOM 2520 C C . PHE A 1 323 ? 14.060 -1.141 -33.542 1.00 96.69 323 PHE A C 1
ATOM 2522 O O . PHE A 1 323 ? 13.508 -2.245 -33.597 1.00 96.69 323 PHE A O 1
ATOM 2529 N N . ALA A 1 324 ? 13.586 -0.152 -32.779 1.00 95.88 324 ALA A N 1
ATOM 2530 C CA . ALA A 1 324 ? 12.448 -0.324 -31.888 1.00 95.88 324 ALA A CA 1
ATOM 2531 C C . ALA A 1 324 ? 11.150 -0.640 -32.647 1.00 95.88 324 ALA A C 1
ATOM 2533 O O . ALA A 1 324 ? 10.358 -1.469 -32.190 1.00 95.88 324 ALA A O 1
ATOM 2534 N N . ARG A 1 325 ? 10.942 -0.062 -33.838 1.00 95.56 325 ARG A N 1
ATOM 2535 C CA . ARG A 1 325 ? 9.832 -0.419 -34.739 1.00 95.56 325 ARG A CA 1
ATOM 2536 C C . ARG A 1 325 ? 9.952 -1.859 -35.249 1.00 95.56 325 ARG A C 1
ATOM 2538 O O . ARG A 1 325 ? 8.966 -2.589 -35.229 1.00 95.56 325 ARG A O 1
ATOM 2545 N N . THR A 1 326 ? 11.146 -2.287 -35.651 1.00 95.94 326 THR A N 1
ATOM 2546 C CA . THR A 1 326 ? 11.394 -3.630 -36.210 1.00 95.94 326 THR A CA 1
ATOM 2547 C C . THR A 1 326 ? 11.094 -4.738 -35.202 1.00 95.94 326 THR A C 1
ATOM 2549 O O . THR A 1 326 ? 10.400 -5.700 -35.535 1.00 95.94 326 THR A O 1
ATOM 2552 N N . LEU A 1 327 ? 11.547 -4.588 -33.952 1.00 96.50 327 LEU A N 1
ATOM 2553 C CA . LEU A 1 327 ? 11.300 -5.584 -32.904 1.00 96.50 327 LEU A CA 1
ATOM 2554 C C . LEU A 1 327 ? 9.888 -5.493 -32.302 1.00 96.50 327 LEU A C 1
ATOM 2556 O O . LEU A 1 327 ? 9.321 -6.520 -31.926 1.00 96.50 327 LEU A O 1
ATOM 2560 N N . SER A 1 328 ? 9.262 -4.311 -32.262 1.00 96.00 328 SER A N 1
ATOM 2561 C CA . SER A 1 328 ? 7.875 -4.190 -31.777 1.00 96.00 328 SER A CA 1
ATOM 2562 C C . SER A 1 328 ? 6.828 -4.736 -32.750 1.00 96.00 328 SER A C 1
ATOM 2564 O O . SER A 1 328 ? 5.835 -5.305 -32.301 1.00 96.00 328 SER A O 1
ATOM 2566 N N . LEU A 1 329 ? 7.087 -4.713 -34.065 1.00 94.75 329 LEU A N 1
ATOM 2567 C CA . LEU A 1 329 ? 6.297 -5.469 -35.052 1.00 94.75 329 LEU A CA 1
ATOM 2568 C C . LEU A 1 329 ? 6.352 -6.995 -34.829 1.00 94.75 329 LEU A C 1
ATOM 2570 O O . LEU A 1 329 ? 5.459 -7.714 -35.271 1.00 94.75 329 LEU A O 1
ATOM 2574 N N . GLN A 1 330 ? 7.373 -7.483 -34.122 1.00 93.44 330 GLN A N 1
ATOM 2575 C CA . GLN A 1 330 ? 7.547 -8.883 -33.717 1.00 93.44 330 GLN A CA 1
ATOM 2576 C C . GLN A 1 330 ? 7.107 -9.135 -32.254 1.00 93.44 330 GLN A C 1
ATOM 2578 O O . GLN A 1 330 ? 7.272 -10.239 -31.733 1.00 93.44 330 GLN A O 1
ATOM 2583 N N . GLY A 1 331 ? 6.517 -8.130 -31.592 1.00 93.12 331 GLY A N 1
ATOM 2584 C CA . GLY A 1 331 ? 5.917 -8.228 -30.259 1.00 93.12 331 GLY A CA 1
ATOM 2585 C C . GLY A 1 331 ? 6.768 -7.726 -29.085 1.00 93.12 331 GLY A C 1
ATOM 2586 O O . GLY A 1 331 ? 6.310 -7.829 -27.947 1.00 93.12 331 GLY A O 1
ATOM 2587 N N . MET A 1 332 ? 7.963 -7.167 -29.314 1.00 95.75 332 MET A N 1
ATOM 2588 C CA . MET A 1 332 ? 8.772 -6.590 -28.230 1.00 95.75 332 MET A CA 1
ATOM 2589 C C . MET A 1 332 ? 8.177 -5.258 -27.734 1.00 95.75 332 MET A C 1
ATOM 2591 O O . MET A 1 332 ? 7.773 -4.428 -28.553 1.00 95.75 332 MET A O 1
ATOM 2595 N N . PRO A 1 333 ? 8.160 -4.976 -26.417 1.00 96.62 333 PRO A N 1
ATOM 2596 C CA . PRO A 1 333 ? 7.806 -3.651 -25.919 1.00 96.62 333 PRO A CA 1
ATOM 2597 C C . PRO A 1 333 ? 8.741 -2.578 -26.496 1.00 96.62 333 PRO A C 1
ATOM 2599 O O . PRO A 1 333 ? 9.960 -2.689 -26.382 1.00 96.62 333 PRO A O 1
ATOM 2602 N N . VAL A 1 334 ? 8.184 -1.509 -27.078 1.00 94.00 334 VAL A N 1
ATOM 2603 C CA . VAL A 1 334 ? 8.967 -0.427 -27.716 1.00 94.00 334 VAL A CA 1
ATOM 2604 C C . VAL A 1 334 ? 10.011 0.153 -26.755 1.00 94.00 334 VAL A C 1
ATOM 2606 O O . VAL A 1 334 ? 11.162 0.341 -27.133 1.00 94.00 334 VAL A O 1
ATOM 2609 N N . THR A 1 335 ? 9.640 0.377 -25.492 1.00 95.69 335 THR A N 1
ATOM 2610 C CA . THR A 1 335 ? 10.541 0.879 -24.441 1.00 95.69 335 THR A CA 1
ATOM 2611 C C . THR A 1 335 ? 11.700 -0.066 -24.126 1.00 95.69 335 THR A C 1
ATOM 2613 O O . THR A 1 335 ? 12.770 0.399 -23.747 1.00 95.69 335 THR A O 1
ATOM 2616 N N . GLU A 1 336 ? 11.511 -1.374 -24.296 1.00 96.12 336 GLU A N 1
ATOM 2617 C CA . GLU A 1 336 ? 12.557 -2.373 -24.084 1.00 96.12 336 GLU A CA 1
ATOM 2618 C C . GLU A 1 336 ? 13.509 -2.442 -25.277 1.00 96.12 336 GLU A C 1
ATOM 2620 O O . GLU A 1 336 ? 14.719 -2.442 -25.078 1.00 96.12 336 GLU A O 1
ATOM 2625 N N . ALA A 1 337 ? 12.993 -2.395 -26.509 1.00 96.31 337 ALA A N 1
ATOM 2626 C CA . ALA A 1 337 ? 13.834 -2.319 -27.703 1.00 96.31 337 ALA A CA 1
ATOM 2627 C C . ALA A 1 337 ? 14.694 -1.036 -27.716 1.00 96.31 337 ALA A C 1
ATOM 2629 O O . ALA A 1 337 ? 15.880 -1.081 -28.033 1.00 96.31 337 ALA A O 1
ATOM 2630 N N . MET A 1 338 ? 14.127 0.099 -27.292 1.00 95.00 338 MET A N 1
ATOM 2631 C CA . MET A 1 338 ? 14.860 1.360 -27.100 1.00 95.00 338 MET A CA 1
ATOM 2632 C C . MET A 1 338 ? 15.982 1.235 -26.054 1.00 95.00 338 MET A C 1
ATOM 2634 O O . MET A 1 338 ? 17.089 1.738 -26.258 1.00 95.00 338 MET A O 1
ATOM 2638 N N . PHE A 1 339 ? 15.718 0.551 -24.936 1.00 96.44 339 PHE A N 1
ATOM 2639 C CA . PHE A 1 339 ? 16.730 0.296 -23.909 1.00 96.44 339 PHE A CA 1
ATOM 2640 C C . PHE A 1 339 ? 17.819 -0.665 -24.406 1.00 96.44 339 PHE A C 1
ATOM 2642 O O . PHE A 1 339 ? 18.999 -0.382 -24.232 1.00 96.44 339 PHE A O 1
ATOM 2649 N N . LEU A 1 340 ? 17.447 -1.740 -25.104 1.00 95.50 340 LEU A N 1
ATOM 2650 C CA . LEU A 1 340 ? 18.386 -2.700 -25.683 1.00 95.50 340 LEU A CA 1
ATOM 2651 C C . LEU A 1 340 ? 19.330 -2.038 -26.700 1.00 95.50 340 LEU A C 1
ATOM 2653 O O . LEU A 1 340 ? 20.536 -2.252 -26.625 1.00 95.50 340 LEU A O 1
ATOM 2657 N N . TRP A 1 341 ? 18.822 -1.161 -27.576 1.00 94.44 341 TRP A N 1
ATOM 2658 C CA . TRP A 1 341 ? 19.671 -0.348 -28.461 1.00 94.44 341 TRP A CA 1
ATOM 2659 C C . TRP A 1 341 ? 20.661 0.528 -27.680 1.00 94.44 341 TRP A C 1
ATOM 2661 O O . TRP A 1 341 ? 21.815 0.684 -28.082 1.00 94.44 341 TRP A O 1
ATOM 2671 N N . THR A 1 342 ? 20.223 1.085 -26.546 1.00 94.56 342 THR A N 1
ATOM 2672 C CA . THR A 1 342 ? 21.077 1.904 -25.673 1.00 94.56 342 THR A CA 1
ATOM 2673 C C . THR A 1 342 ? 22.225 1.073 -25.089 1.00 94.56 342 THR A C 1
ATOM 2675 O O . THR A 1 342 ? 23.362 1.532 -25.118 1.00 94.56 342 THR A O 1
ATOM 2678 N N . LEU A 1 343 ? 21.963 -0.163 -24.640 1.00 93.75 343 LEU A N 1
ATOM 2679 C CA . LEU A 1 343 ? 23.009 -1.076 -24.151 1.00 93.75 343 LEU A CA 1
ATOM 2680 C C . LEU A 1 343 ? 24.019 -1.453 -25.247 1.00 93.75 343 LEU A C 1
ATOM 2682 O O . LEU A 1 343 ? 25.213 -1.494 -24.975 1.00 93.75 343 LEU A O 1
ATOM 2686 N N . ILE A 1 344 ? 23.543 -1.687 -26.475 1.00 92.44 344 ILE A N 1
ATOM 2687 C CA . ILE A 1 344 ? 24.386 -2.022 -27.636 1.00 92.44 344 ILE A CA 1
ATOM 2688 C C . ILE A 1 344 ? 25.289 -0.839 -28.018 1.00 92.44 344 ILE A C 1
ATOM 2690 O O . ILE A 1 344 ? 26.479 -1.016 -28.261 1.00 92.44 344 ILE A O 1
ATOM 2694 N N . SER A 1 345 ? 24.740 0.381 -28.031 1.00 88.44 345 SER A N 1
ATOM 2695 C CA . SER A 1 345 ? 25.505 1.591 -28.374 1.00 88.44 345 SER A CA 1
ATOM 2696 C C . SER A 1 345 ? 26.573 1.915 -27.319 1.00 88.44 345 SER A C 1
ATOM 2698 O O . SER A 1 345 ? 27.693 2.266 -27.672 1.00 88.44 345 SER A O 1
ATOM 2700 N N . MET A 1 346 ? 26.257 1.738 -26.029 1.00 85.12 346 MET A N 1
ATOM 2701 C CA . MET A 1 346 ? 27.190 2.011 -24.925 1.00 85.12 346 MET A CA 1
ATOM 2702 C C . MET A 1 346 ? 28.444 1.126 -24.942 1.00 85.12 346 MET A C 1
ATOM 2704 O O . MET A 1 346 ? 29.505 1.581 -24.525 1.00 85.12 346 MET A O 1
ATOM 2708 N N . ASP A 1 347 ? 28.338 -0.119 -25.413 1.00 71.81 347 ASP A N 1
ATOM 2709 C CA . ASP A 1 347 ? 29.495 -1.013 -25.552 1.00 71.81 347 ASP A CA 1
ATOM 2710 C C . ASP A 1 347 ? 30.337 -0.651 -26.793 1.00 71.81 347 ASP A C 1
ATOM 2712 O O . ASP A 1 347 ? 31.560 -0.770 -26.761 1.00 71.81 347 ASP A O 1
ATOM 2716 N N . ALA A 1 348 ? 29.719 -0.143 -27.867 1.00 66.38 348 ALA A N 1
ATOM 2717 C CA . ALA A 1 348 ? 30.439 0.344 -29.046 1.00 66.38 348 ALA A CA 1
ATOM 2718 C C . ALA A 1 348 ? 31.293 1.585 -28.722 1.00 66.38 348 ALA A C 1
ATOM 2720 O O . ALA A 1 348 ? 32.498 1.577 -28.979 1.00 66.38 348 ALA A O 1
ATOM 2721 N N . ASP A 1 349 ? 30.705 2.591 -28.060 1.00 60.62 349 ASP A N 1
ATOM 2722 C CA . ASP A 1 349 ? 31.391 3.829 -27.648 1.00 60.62 349 ASP A CA 1
ATOM 2723 C C . ASP A 1 349 ? 32.601 3.574 -26.717 1.00 60.62 349 ASP A C 1
ATOM 2725 O O . ASP A 1 349 ? 33.504 4.406 -26.623 1.00 60.62 349 ASP A O 1
ATOM 2729 N N . TYR A 1 350 ? 32.637 2.430 -26.021 1.00 59.41 350 TYR A N 1
ATOM 2730 C CA . TYR A 1 350 ? 33.747 2.035 -25.144 1.00 59.41 350 TYR A CA 1
ATOM 2731 C C . TYR A 1 350 ? 34.916 1.370 -25.895 1.00 59.41 350 TYR A C 1
ATOM 2733 O O . TYR A 1 350 ? 36.056 1.448 -25.438 1.00 59.41 350 TYR A O 1
ATOM 2741 N N . ASN A 1 351 ? 34.661 0.729 -27.043 1.00 54.00 351 ASN A N 1
ATOM 2742 C CA . ASN A 1 351 ? 35.689 0.020 -27.817 1.00 54.00 351 ASN A CA 1
ATOM 2743 C C . ASN A 1 351 ? 36.425 0.920 -28.835 1.00 54.00 351 ASN A C 1
ATOM 2745 O O . ASN A 1 351 ? 37.5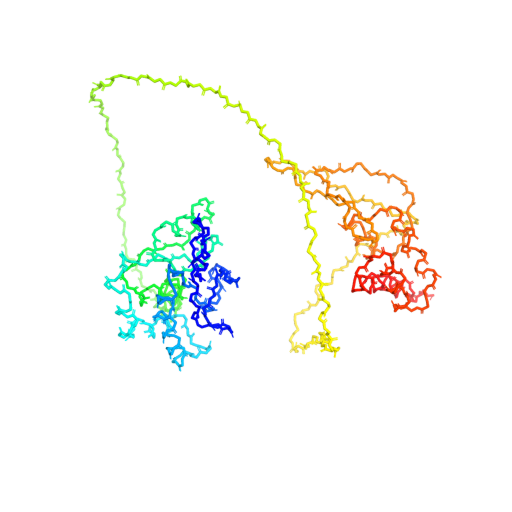45 0.586 -29.211 1.00 54.00 351 ASN A O 1
ATOM 2749 N N . ASP A 1 352 ? 35.858 2.070 -29.221 1.00 49.88 352 ASP A N 1
ATOM 2750 C CA . ASP A 1 352 ? 36.497 3.083 -30.094 1.00 49.88 352 ASP A CA 1
ATOM 2751 C C . ASP A 1 352 ? 37.393 4.089 -29.322 1.00 49.88 352 ASP A C 1
ATOM 2753 O O . ASP A 1 352 ? 37.716 5.182 -29.800 1.00 49.88 352 ASP A O 1
ATOM 2757 N N . GLY A 1 353 ? 37.831 3.728 -28.109 1.00 45.25 353 GLY A N 1
ATOM 2758 C CA . GLY A 1 353 ? 38.852 4.475 -27.369 1.00 45.25 353 GLY A CA 1
ATOM 2759 C C . GLY A 1 353 ? 40.174 4.562 -28.156 1.00 45.25 353 GLY A C 1
ATOM 2760 O O . GLY A 1 353 ? 40.550 3.602 -28.832 1.00 45.25 353 GLY A O 1
ATOM 2761 N N . PRO A 1 354 ? 40.903 5.695 -28.103 1.00 39.53 354 PRO A N 1
ATOM 2762 C CA . PRO A 1 354 ? 42.072 5.902 -28.950 1.00 39.53 354 PRO A CA 1
ATOM 2763 C C . PRO A 1 354 ? 43.183 4.895 -28.632 1.00 39.53 354 PRO A C 1
ATOM 2765 O O . PRO A 1 354 ? 43.670 4.829 -27.505 1.00 39.53 354 PRO A O 1
ATOM 2768 N N . LEU A 1 355 ? 43.621 4.161 -29.657 1.00 46.25 355 LEU A N 1
ATOM 2769 C CA . LEU A 1 355 ? 44.835 3.349 -29.613 1.00 46.25 355 LEU A CA 1
ATOM 2770 C C . LEU A 1 355 ? 46.036 4.256 -29.303 1.00 46.25 355 LEU A C 1
ATOM 2772 O O . LEU A 1 355 ? 46.411 5.083 -30.136 1.00 46.25 355 LEU A O 1
ATOM 2776 N N . GLU A 1 356 ? 46.634 4.106 -28.120 1.00 39.22 356 GLU A N 1
ATOM 2777 C CA . GLU A 1 356 ? 47.880 4.798 -27.776 1.00 39.22 356 GLU A CA 1
ATOM 2778 C C . GLU A 1 356 ? 49.028 4.303 -28.676 1.00 39.22 356 GLU A C 1
ATOM 2780 O O . GLU A 1 356 ? 49.217 3.097 -28.858 1.00 39.22 356 GLU A O 1
ATOM 2785 N N . THR A 1 357 ? 49.768 5.253 -29.259 1.00 39.88 357 THR A N 1
ATOM 2786 C CA . THR A 1 357 ? 50.848 5.045 -30.246 1.00 39.88 357 THR A CA 1
ATOM 2787 C C . THR A 1 357 ? 52.228 5.335 -29.674 1.00 39.88 357 THR A C 1
ATOM 2789 O O . THR A 1 357 ? 52.372 6.455 -29.129 1.00 39.88 357 THR A O 1
#

Foldseek 3Di:
DDDDDDDDPDDQQKKKQWADDPDGDIDSDQDDADADDPGALDGAIEIDSDPVLSVLVNVCSVLVVVDDPPDALQRSLVSLLPDPSQQPRCLVPAPWWKAWRFFQGGHIYRDVVVVCNGHPPGDDTDMDTDRTRSVRSSCNSCVNVVVVVVVVVVVVVVDDDDDDDDDDDDDDDDDDDDDDDDDDDDDDDDDDDDDDDDDDDDDDDDDDDDDDDDDDDDDDDDDDDDDDDDDPDPDDPPDPDDQADWDDDDPDDDDDDQLDQPAFAAALQGTPGTDSDDDDTDRDGAHDLAPQLVVVCVRHNYDSNRSVQLVVLVVPDPDLQSSLVSSVVVNHDSVVSSVSVVSSVVRVVVVPPDDDD

Solvent-accessible surface area (backbone atoms only — not comparable to full-atom values): 22882 Å² total; per-residue (Å²): 137,85,83,82,81,80,77,81,88,82,76,79,73,41,22,27,17,30,37,50,58,95,77,54,48,76,39,76,59,86,74,96,71,79,65,51,88,88,35,70,60,50,53,42,46,30,52,19,84,35,66,67,59,21,49,63,58,45,61,56,46,69,57,49,84,78,53,59,94,88,54,51,43,64,58,52,16,45,60,34,62,70,30,66,66,37,54,52,52,63,51,93,77,42,98,25,36,30,34,26,48,28,36,80,60,56,32,35,23,59,44,66,71,75,37,45,73,22,40,63,91,43,87,82,48,41,68,51,78,40,74,33,49,12,59,42,52,23,36,52,30,17,56,73,49,45,56,61,52,53,51,51,53,55,51,54,74,70,64,75,81,84,88,82,82,87,84,90,84,83,86,86,87,88,86,87,88,85,79,90,87,83,92,82,88,87,89,88,91,84,87,91,89,81,91,87,84,88,85,85,84,86,78,87,78,88,82,87,82,79,89,79,88,80,83,90,87,82,80,88,76,81,80,86,71,97,74,87,78,80,83,80,78,79,75,73,81,91,65,84,85,60,98,52,79,81,85,84,89,78,95,78,89,87,80,77,100,60,70,59,72,70,42,41,41,17,46,50,62,40,81,76,43,78,30,59,54,84,75,80,86,75,85,70,86,55,89,82,46,38,72,61,28,44,54,50,42,55,73,58,18,53,35,75,70,32,51,52,52,50,52,49,33,61,78,72,35,93,42,63,66,51,30,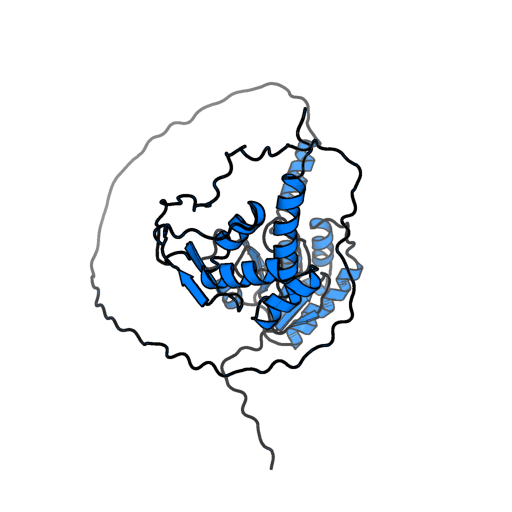15,52,56,43,33,78,54,49,27,58,50,72,53,41,44,48,48,48,50,32,32,49,58,40,50,70,63,69,72,56,83,81,89,128

Sequence (357 aa):
MALATSTPRGQSDVHWAIIGGQQPGIYREHPFITQGLQSPSFPVPIQCPTLEIAQEIYALQSLMAKISKDMSPIEAGQVFRTSNTAIIVLRPTVAGFYIVVIGYQCGIYLSWHDCEVNVTGYRSPLFKKVTTFAEAMEWFITKGGRAVRENNTAVTMKLAPQPSSSQVLPTTPIKKTRREHLNTSLGNSAPPLMIDSPSLSSSLSSLSISPATCSPGHYWRYRATSENPQPTTWQLPEHPQPTTWRLPDHSQTQSSNQSPIYSYIREISGIQRAIPHLQPLDSTPLPSFGFLADNYLQAHGYTVRALLHIQHAVHTSDSHEHFARTLSLQGMPVTEAMFLWTLISMDADYNDGPLET

pLDDT: mean 70.78, std 27.74, range [24.44, 98.12]